Protein AF-A0A8T4L8J5-F1 (afdb_monomer_lite)

Structure (mmCIF, N/CA/C/O backbone):
data_AF-A0A8T4L8J5-F1
#
_entry.id   AF-A0A8T4L8J5-F1
#
loop_
_atom_site.group_PDB
_atom_site.id
_atom_site.type_symbol
_atom_site.label_atom_id
_atom_site.label_alt_id
_atom_site.label_comp_id
_atom_site.label_asym_id
_atom_site.label_entity_id
_atom_site.label_seq_id
_atom_site.pdbx_PDB_ins_code
_atom_site.Cartn_x
_atom_site.Cartn_y
_atom_site.Cartn_z
_atom_site.occupancy
_atom_site.B_iso_or_equiv
_atom_site.auth_seq_id
_atom_site.auth_comp_id
_atom_site.auth_asym_id
_atom_site.auth_atom_id
_atom_site.pdbx_PDB_model_num
ATOM 1 N N . MET A 1 1 ? 30.178 45.929 -39.154 1.00 52.06 1 MET A N 1
ATOM 2 C CA . MET A 1 1 ? 28.918 45.267 -38.742 1.00 52.06 1 MET A CA 1
ATOM 3 C C . MET A 1 1 ? 29.098 44.771 -37.314 1.00 52.06 1 MET A C 1
ATOM 5 O O . MET A 1 1 ? 29.915 43.890 -37.084 1.00 52.06 1 MET A O 1
ATOM 9 N N . ASN A 1 2 ? 28.457 45.465 -36.371 1.00 49.22 2 ASN A N 1
ATOM 10 C CA . ASN A 1 2 ? 28.845 45.546 -34.959 1.00 49.22 2 ASN A CA 1
ATOM 11 C C . ASN A 1 2 ? 28.794 44.206 -34.218 1.00 49.22 2 ASN A C 1
ATOM 13 O O . ASN A 1 2 ? 27.834 43.450 -34.362 1.00 49.22 2 ASN A O 1
ATOM 17 N N . LEU A 1 3 ? 29.807 43.965 -33.381 1.00 55.56 3 LEU A N 1
ATOM 18 C CA . LEU A 1 3 ? 29.935 42.801 -32.499 1.00 55.56 3 LEU A CA 1
ATOM 19 C C . LEU A 1 3 ? 28.662 42.578 -31.655 1.00 55.56 3 LEU A C 1
ATOM 21 O O . LEU A 1 3 ? 28.226 41.444 -31.494 1.00 55.56 3 LEU A O 1
ATOM 25 N N . THR A 1 4 ? 27.998 43.669 -31.255 1.00 61.84 4 THR A N 1
ATOM 26 C CA . THR A 1 4 ? 26.715 43.698 -30.531 1.00 61.84 4 THR A CA 1
ATOM 27 C C . THR A 1 4 ? 25.520 43.162 -31.322 1.00 61.84 4 THR A C 1
ATOM 29 O O . THR A 1 4 ? 24.612 42.584 -30.737 1.00 61.84 4 THR A O 1
ATOM 32 N N . LYS A 1 5 ? 25.506 43.297 -32.655 1.00 59.94 5 LYS A N 1
ATOM 33 C CA . LYS A 1 5 ? 24.441 42.717 -33.495 1.00 59.94 5 LYS A CA 1
ATOM 34 C C . LYS A 1 5 ? 24.618 41.206 -33.663 1.00 59.94 5 LYS A C 1
ATOM 36 O O . LYS A 1 5 ? 23.627 40.490 -33.742 1.00 59.94 5 LYS A O 1
ATOM 41 N N . LYS A 1 6 ? 25.866 40.718 -33.683 1.00 63.91 6 LYS A N 1
ATOM 42 C CA . LYS A 1 6 ? 26.175 39.280 -33.758 1.00 63.91 6 LYS A CA 1
ATOM 43 C C . LYS A 1 6 ? 25.863 38.557 -32.445 1.00 63.91 6 LYS A C 1
ATOM 45 O O . LYS A 1 6 ? 25.293 37.474 -32.494 1.00 63.91 6 LYS A O 1
ATOM 50 N N . THR A 1 7 ? 26.169 39.157 -31.293 1.00 69.62 7 THR A N 1
ATOM 51 C CA . THR A 1 7 ? 25.808 38.584 -29.984 1.00 69.62 7 THR A CA 1
ATOM 52 C C . THR A 1 7 ? 24.305 38.610 -29.727 1.00 69.62 7 THR A C 1
ATOM 54 O O . THR A 1 7 ? 23.781 37.630 -29.212 1.00 69.62 7 THR A O 1
ATOM 57 N N . LEU A 1 8 ? 23.592 39.660 -30.152 1.00 72.00 8 LEU A N 1
ATOM 58 C CA . LEU A 1 8 ? 22.128 39.697 -30.064 1.00 72.00 8 LEU A CA 1
ATOM 59 C C . LEU A 1 8 ? 21.479 38.616 -30.944 1.00 72.00 8 LEU A C 1
ATOM 61 O O . LEU A 1 8 ? 20.574 37.925 -30.495 1.00 72.00 8 LEU A O 1
ATOM 65 N N . PHE A 1 9 ? 21.974 38.422 -32.170 1.00 73.88 9 PHE A N 1
ATOM 66 C CA . PHE A 1 9 ? 21.474 37.372 -33.062 1.00 73.88 9 PHE A CA 1
ATOM 67 C C . PHE A 1 9 ? 21.744 35.965 -32.509 1.00 73.88 9 PHE A C 1
ATOM 69 O O . PHE A 1 9 ? 20.862 35.115 -32.560 1.00 73.88 9 PHE A O 1
ATOM 76 N N . LEU A 1 10 ? 22.923 35.727 -31.921 1.00 70.88 10 LEU A N 1
ATOM 77 C CA . LEU A 1 10 ? 23.267 34.446 -31.295 1.00 70.88 10 LEU A CA 1
ATOM 78 C C . LEU A 1 10 ? 22.429 34.168 -30.032 1.00 70.88 10 LEU A C 1
ATOM 80 O O . LEU A 1 10 ? 21.996 33.039 -29.828 1.00 70.88 10 LEU A O 1
ATOM 84 N N . ALA A 1 11 ? 22.154 35.193 -29.217 1.00 72.94 11 ALA A N 1
ATOM 85 C CA . ALA A 1 11 ? 21.298 35.082 -28.034 1.00 72.94 11 ALA A CA 1
ATOM 86 C C . ALA A 1 11 ? 19.827 34.811 -28.399 1.00 72.94 11 ALA A C 1
ATOM 88 O O . ALA A 1 11 ? 19.163 34.021 -27.736 1.00 72.94 11 ALA A O 1
ATOM 89 N N . VAL A 1 12 ? 19.335 35.414 -29.487 1.00 73.56 12 VAL A N 1
ATOM 90 C CA . VAL A 1 12 ? 17.999 35.127 -30.031 1.00 73.56 12 VAL A CA 1
ATOM 91 C C . VAL A 1 12 ? 17.946 33.722 -30.639 1.00 73.56 12 VAL A C 1
ATOM 93 O O . VAL A 1 12 ? 16.972 33.016 -30.418 1.00 73.56 12 VAL A O 1
ATOM 96 N N . LEU A 1 13 ? 18.997 33.263 -31.328 1.00 69.50 13 LEU A N 1
ATOM 97 C CA . LEU A 1 13 ? 19.072 31.899 -31.870 1.00 69.50 13 LEU A CA 1
ATOM 98 C C . LEU A 1 13 ? 19.045 30.829 -30.759 1.00 69.50 13 LEU A C 1
ATOM 100 O O . LEU A 1 13 ? 18.387 29.805 -30.913 1.00 69.50 13 LEU A O 1
ATOM 104 N N . LEU A 1 14 ? 19.706 31.084 -29.625 1.00 67.06 14 LEU A N 1
ATOM 105 C CA . LEU A 1 14 ? 19.694 30.213 -28.439 1.00 67.06 14 LEU A CA 1
ATOM 106 C C . LEU A 1 14 ? 18.313 30.110 -27.770 1.00 67.06 14 LEU A C 1
ATOM 108 O O . LEU A 1 14 ? 18.018 29.083 -27.170 1.00 67.06 14 LEU A O 1
ATOM 112 N N . LEU A 1 15 ? 17.446 31.120 -27.916 1.00 67.00 15 LEU A N 1
ATOM 113 C CA . LEU A 1 15 ? 16.052 31.070 -27.448 1.00 67.00 15 LEU A CA 1
ATOM 114 C C . LEU A 1 15 ? 15.151 30.184 -28.330 1.00 67.00 15 LEU A C 1
ATOM 116 O O . LEU A 1 15 ? 14.093 29.759 -27.871 1.00 67.00 15 LEU A O 1
ATOM 120 N N . PHE A 1 16 ? 15.564 29.884 -29.568 1.00 59.97 16 PHE A N 1
ATOM 121 C CA . PHE A 1 16 ? 14.830 29.021 -30.507 1.00 59.97 16 PHE A CA 1
ATOM 122 C C . PHE A 1 16 ? 15.314 27.568 -30.536 1.00 59.97 16 PHE A C 1
ATOM 124 O O . PHE A 1 16 ? 14.740 26.764 -31.268 1.00 59.97 16 PHE A O 1
ATOM 131 N N . PHE A 1 17 ? 16.324 27.209 -29.740 1.00 56.09 17 PHE A N 1
ATOM 132 C CA . PHE A 1 17 ? 16.634 25.814 -29.436 1.00 56.09 17 PHE A CA 1
ATOM 133 C C . PHE A 1 17 ? 16.021 25.467 -28.078 1.00 56.09 17 PHE A C 1
ATOM 135 O O . PHE A 1 17 ? 16.731 25.504 -27.070 1.00 56.09 17 PHE A O 1
ATOM 142 N N . PRO A 1 18 ? 14.717 25.127 -27.999 1.00 56.69 18 PRO A N 1
ATOM 143 C CA . PRO A 1 18 ? 14.255 24.390 -26.841 1.00 56.69 18 PRO A CA 1
ATOM 144 C C . PRO A 1 18 ? 15.121 23.132 -26.780 1.00 56.69 18 PRO A C 1
ATOM 146 O O . PRO A 1 18 ? 15.202 22.363 -27.739 1.00 56.69 18 PRO A O 1
ATOM 149 N N . ILE A 1 19 ? 15.845 22.970 -25.677 1.00 55.59 19 ILE A N 1
ATOM 150 C CA . ILE A 1 19 ? 16.519 21.721 -25.357 1.00 55.59 19 ILE A CA 1
ATOM 151 C C . ILE A 1 19 ? 15.375 20.721 -25.223 1.00 55.59 19 ILE A C 1
ATOM 153 O O . ILE A 1 19 ? 14.682 20.702 -24.208 1.00 55.59 19 ILE A O 1
ATOM 157 N N . TYR A 1 20 ? 15.087 19.985 -26.296 1.00 46.44 20 TYR A N 1
ATOM 158 C CA . TYR A 1 20 ? 14.090 18.929 -26.282 1.00 46.44 20 TYR A CA 1
ATOM 159 C C . TYR A 1 20 ? 14.596 17.872 -25.302 1.00 46.44 20 TYR A C 1
ATOM 161 O O . TYR A 1 20 ? 15.404 17.014 -25.653 1.00 46.44 20 TYR A O 1
ATOM 169 N N . ALA A 1 21 ? 14.151 17.961 -24.050 1.00 51.28 21 ALA A N 1
ATOM 170 C CA . ALA A 1 21 ? 14.146 16.830 -23.147 1.00 51.28 21 ALA A CA 1
ATOM 171 C C . ALA A 1 21 ? 13.168 15.821 -23.760 1.00 51.28 21 ALA A C 1
ATOM 173 O O . ALA A 1 21 ? 11.955 15.918 -23.574 1.00 51.28 21 ALA A O 1
ATOM 174 N N . ASN A 1 22 ? 13.686 14.929 -24.604 1.00 62.38 22 ASN A N 1
ATOM 175 C CA . ASN A 1 22 ? 12.903 13.885 -25.248 1.00 62.38 22 ASN A CA 1
ATOM 176 C C . ASN A 1 22 ? 12.517 12.849 -24.188 1.00 62.38 22 ASN A C 1
ATOM 178 O O . ASN A 1 22 ? 13.179 11.830 -24.035 1.00 62.38 22 ASN A O 1
ATOM 182 N N . SER A 1 23 ? 11.455 13.128 -23.436 1.00 81.06 23 SER A N 1
ATOM 183 C CA . SER A 1 23 ? 10.819 12.109 -22.610 1.00 81.06 23 SER A CA 1
ATOM 184 C C . SER A 1 23 ? 10.065 11.140 -23.521 1.00 81.06 23 SER A C 1
ATOM 186 O O . SER A 1 23 ? 9.246 11.555 -24.346 1.00 81.06 23 SER A O 1
ATOM 188 N N . ILE A 1 24 ? 10.361 9.849 -23.414 1.00 89.69 24 ILE A N 1
ATOM 189 C CA . ILE A 1 24 ? 9.629 8.793 -24.103 1.00 89.69 24 ILE A CA 1
ATOM 190 C C . ILE A 1 24 ? 8.366 8.456 -23.307 1.00 89.69 24 ILE A C 1
ATOM 192 O O . ILE A 1 24 ? 8.360 8.481 -22.079 1.00 89.69 24 ILE A O 1
ATOM 196 N N . SER A 1 25 ? 7.281 8.125 -24.005 1.00 90.12 25 SER A N 1
ATOM 197 C CA . SER A 1 25 ? 6.046 7.660 -23.371 1.00 90.12 25 SER A CA 1
ATOM 198 C C . SER A 1 25 ? 6.156 6.200 -22.912 1.00 90.12 25 SER A C 1
ATOM 200 O O . SER A 1 25 ? 7.008 5.452 -23.400 1.00 90.12 25 SER A O 1
ATOM 202 N N . ALA A 1 26 ? 5.227 5.760 -22.057 1.00 89.44 26 ALA A N 1
ATOM 203 C CA . ALA A 1 26 ? 5.084 4.350 -21.684 1.00 89.44 26 ALA A CA 1
ATOM 204 C C . ALA A 1 26 ? 4.966 3.430 -22.915 1.00 89.44 26 ALA A C 1
ATOM 206 O O . ALA A 1 26 ? 5.648 2.413 -22.993 1.00 89.44 26 ALA A O 1
ATOM 207 N N . ASN A 1 27 ? 4.179 3.820 -23.926 1.00 90.50 27 ASN A N 1
ATOM 208 C CA . ASN A 1 27 ? 4.020 3.041 -25.162 1.00 90.50 27 ASN A CA 1
ATOM 209 C C . ASN A 1 27 ? 5.330 2.925 -25.953 1.00 90.50 27 ASN A C 1
ATOM 211 O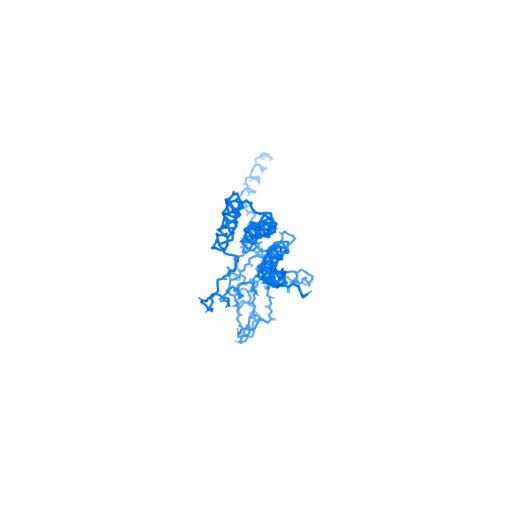 O . ASN A 1 27 ? 5.616 1.870 -26.517 1.00 90.50 27 ASN A O 1
ATOM 215 N N . ASN A 1 28 ? 6.141 3.988 -25.978 1.00 90.94 28 ASN A N 1
ATOM 216 C CA . ASN A 1 28 ? 7.455 3.956 -26.620 1.00 90.94 28 ASN A CA 1
ATOM 217 C C . ASN A 1 28 ? 8.410 3.017 -25.874 1.00 90.94 28 ASN A C 1
ATOM 219 O O . ASN A 1 28 ? 9.174 2.303 -26.517 1.00 90.94 28 ASN A O 1
ATOM 223 N N . ALA A 1 29 ? 8.366 3.014 -24.539 1.00 90.81 29 ALA A N 1
ATOM 224 C CA . ALA A 1 29 ? 9.172 2.121 -23.714 1.00 90.81 29 ALA A CA 1
ATOM 225 C C . ALA A 1 29 ? 8.753 0.652 -23.890 1.00 90.81 29 ALA A C 1
ATOM 227 O O . ALA A 1 29 ? 9.612 -0.207 -24.077 1.00 90.81 29 ALA A O 1
ATOM 228 N N . VAL A 1 30 ? 7.446 0.368 -23.906 1.00 91.25 30 VAL A N 1
ATOM 229 C CA . VAL A 1 30 ? 6.915 -0.974 -24.189 1.00 91.25 30 VAL A CA 1
ATOM 230 C C . VAL A 1 30 ? 7.344 -1.429 -25.579 1.00 91.25 30 VAL A C 1
ATOM 232 O O . VAL A 1 30 ? 7.947 -2.487 -25.698 1.00 91.25 30 VAL A O 1
ATOM 235 N N . SER A 1 31 ? 7.132 -0.609 -26.613 1.00 89.75 31 SER A N 1
ATOM 236 C CA . SER A 1 31 ? 7.515 -0.953 -27.993 1.00 89.75 31 SER A CA 1
ATOM 237 C C . SER A 1 31 ? 9.022 -1.181 -28.134 1.00 89.75 31 SER A C 1
ATOM 239 O O . SER A 1 31 ? 9.449 -2.083 -28.851 1.00 89.75 31 SER A O 1
ATOM 241 N N . PHE A 1 32 ? 9.841 -0.413 -27.409 1.00 91.62 32 PHE A N 1
ATOM 242 C CA . PHE A 1 32 ? 11.288 -0.617 -27.360 1.00 91.62 32 PHE A CA 1
ATOM 243 C C . PHE A 1 32 ? 11.662 -2.011 -26.829 1.00 91.62 32 PHE A C 1
ATOM 245 O O . PHE A 1 32 ? 12.572 -2.646 -27.366 1.00 91.62 32 PHE A O 1
ATOM 252 N N . VAL A 1 33 ? 10.950 -2.496 -25.807 1.00 90.00 33 VAL A N 1
ATOM 253 C CA . VAL A 1 33 ? 11.187 -3.813 -25.201 1.00 90.00 33 VAL A CA 1
ATOM 254 C C . VAL A 1 33 ? 10.605 -4.951 -26.047 1.00 90.00 33 VAL A C 1
ATOM 256 O O . VAL A 1 33 ? 11.280 -5.958 -26.258 1.00 90.00 33 VAL A O 1
ATOM 259 N N . THR A 1 34 ? 9.383 -4.791 -26.559 1.00 88.19 34 THR A N 1
ATOM 260 C CA . THR A 1 34 ? 8.626 -5.881 -27.193 1.00 88.19 34 THR A CA 1
ATOM 261 C C . THR A 1 34 ? 8.838 -5.986 -28.703 1.00 88.19 34 THR A C 1
ATOM 263 O O . THR A 1 34 ? 8.909 -7.093 -29.230 1.00 88.19 34 THR A O 1
ATOM 266 N N . GLN A 1 35 ? 8.969 -4.861 -29.413 1.00 85.62 35 GLN A N 1
ATOM 267 C CA . GLN A 1 35 ? 8.978 -4.824 -30.883 1.00 85.62 35 GLN A CA 1
ATOM 268 C C . GLN A 1 35 ? 10.349 -4.484 -31.470 1.00 85.62 35 GLN A C 1
ATOM 270 O O . GLN A 1 35 ? 10.754 -5.095 -32.450 1.00 85.62 35 GLN A O 1
ATOM 275 N N . GLU A 1 36 ? 11.062 -3.506 -30.905 1.00 85.81 36 GLU A N 1
ATOM 276 C CA . GLU A 1 36 ? 12.297 -2.989 -31.522 1.00 85.81 36 GLU A CA 1
ATOM 277 C C . GLU A 1 36 ? 13.514 -3.886 -31.261 1.00 85.81 36 GLU A C 1
ATOM 279 O O . GLU A 1 36 ? 14.380 -4.005 -32.125 1.00 85.81 36 GLU A O 1
ATOM 284 N N . ASN A 1 37 ? 13.586 -4.515 -30.083 1.00 81.56 37 ASN A N 1
ATOM 285 C CA . ASN A 1 37 ? 14.731 -5.338 -29.675 1.00 81.56 37 ASN A CA 1
ATOM 286 C C . ASN A 1 37 ? 14.394 -6.819 -29.453 1.00 81.56 37 ASN A C 1
ATOM 288 O O . ASN A 1 37 ? 15.309 -7.595 -29.192 1.00 81.56 37 ASN A O 1
ATOM 292 N N . HIS A 1 38 ? 13.114 -7.209 -29.549 1.00 78.38 38 HIS A N 1
ATOM 293 C CA . HIS A 1 38 ? 12.642 -8.588 -29.354 1.00 78.38 38 HIS A CA 1
ATOM 294 C C . HIS A 1 38 ? 13.212 -9.260 -28.089 1.00 78.38 38 HIS A C 1
ATOM 296 O O . HIS A 1 38 ? 13.752 -10.362 -28.149 1.00 78.38 38 HIS A O 1
ATOM 302 N N . PHE A 1 39 ? 13.125 -8.586 -26.936 1.00 84.62 39 PHE A N 1
ATOM 303 C CA . PHE A 1 39 ? 13.665 -9.133 -25.683 1.00 84.62 39 PHE A CA 1
ATOM 304 C C . PHE A 1 39 ? 12.828 -10.269 -25.079 1.00 84.62 39 PHE A C 1
ATOM 306 O O . PHE A 1 39 ? 13.294 -10.905 -24.137 1.00 84.62 39 PHE A O 1
ATOM 313 N N . LEU A 1 40 ? 11.610 -10.484 -25.579 1.00 88.50 40 LEU A N 1
ATOM 314 C CA . LEU A 1 40 ? 10.640 -11.433 -25.038 1.00 88.50 40 LEU A CA 1
ATOM 315 C C . LEU A 1 40 ? 10.730 -12.776 -25.768 1.00 88.50 40 LEU A C 1
ATOM 317 O O . LEU A 1 40 ? 10.905 -12.812 -26.990 1.00 88.50 40 LEU A O 1
ATOM 321 N N . PHE A 1 41 ? 10.561 -13.866 -25.023 1.00 88.50 41 PHE A N 1
ATOM 322 C CA . PHE A 1 41 ? 10.286 -15.185 -25.598 1.00 88.50 41 PHE A CA 1
ATOM 323 C C . PHE A 1 41 ? 8.841 -15.275 -26.134 1.00 88.50 41 PHE A C 1
ATOM 325 O O . PHE A 1 41 ? 8.006 -14.427 -25.837 1.00 88.50 41 PHE A O 1
ATOM 332 N N . GLU A 1 42 ? 8.534 -16.287 -26.959 1.00 84.69 42 GLU A N 1
ATOM 333 C CA . GLU A 1 42 ? 7.231 -16.405 -27.650 1.00 84.69 42 GLU A CA 1
ATOM 334 C C . GLU A 1 42 ? 6.019 -16.520 -26.704 1.00 84.69 42 GLU A C 1
ATOM 336 O O . GLU A 1 42 ? 4.909 -16.157 -27.089 1.00 84.69 42 GLU A O 1
ATOM 341 N N . ASP A 1 43 ? 6.216 -17.031 -25.488 1.00 89.62 43 ASP A N 1
ATOM 342 C CA . ASP A 1 43 ? 5.190 -17.192 -24.452 1.00 89.62 43 ASP A CA 1
ATOM 343 C C . ASP A 1 43 ? 5.183 -16.059 -23.410 1.00 89.62 43 ASP A C 1
ATOM 345 O O . ASP A 1 43 ? 4.412 -16.111 -22.445 1.00 89.62 43 ASP A O 1
ATOM 349 N N . GLU A 1 44 ? 6.030 -15.044 -23.598 1.00 92.25 44 GLU A N 1
ATOM 350 C CA . GLU A 1 44 ? 6.135 -13.891 -22.713 1.00 92.25 44 GLU A CA 1
ATOM 351 C C . GLU A 1 44 ? 5.346 -12.689 -23.238 1.00 92.25 44 GLU A C 1
ATOM 353 O O . GLU A 1 44 ? 5.376 -12.365 -24.424 1.00 92.25 44 GLU A O 1
ATOM 358 N N . ASP A 1 45 ? 4.684 -11.975 -22.329 1.00 91.19 45 ASP A N 1
ATOM 359 C CA . ASP A 1 45 ? 3.991 -10.723 -22.628 1.00 91.19 45 ASP A CA 1
ATOM 360 C C . ASP A 1 45 ? 4.187 -9.700 -21.501 1.00 91.19 45 ASP A C 1
ATOM 362 O O . ASP A 1 45 ? 4.561 -10.033 -20.373 1.00 91.19 45 ASP A O 1
ATOM 366 N N . TYR A 1 46 ? 3.949 -8.428 -21.799 1.00 89.94 46 TYR A N 1
ATOM 367 C CA . TYR A 1 46 ? 4.021 -7.362 -20.808 1.00 89.94 46 TYR A CA 1
ATOM 368 C C . TYR A 1 46 ? 2.693 -7.200 -20.058 1.00 89.94 46 TYR A C 1
ATOM 370 O O . TYR A 1 46 ? 1.611 -7.400 -20.605 1.00 89.94 46 TYR A O 1
ATOM 378 N N . GLN A 1 47 ? 2.759 -6.768 -18.798 1.00 87.06 47 GLN A N 1
ATOM 379 C CA . GLN A 1 47 ? 1.565 -6.453 -18.009 1.00 87.06 47 GLN A CA 1
ATOM 380 C C . GLN A 1 47 ? 1.336 -4.936 -17.917 1.00 87.06 47 GLN A C 1
ATOM 382 O O . GLN A 1 47 ? 2.249 -4.164 -17.621 1.00 87.06 47 GLN A O 1
ATOM 387 N N . LEU A 1 48 ? 0.089 -4.506 -18.137 1.00 80.06 48 LEU A N 1
ATOM 388 C CA . LEU A 1 48 ? -0.376 -3.147 -17.846 1.00 80.06 48 LEU A CA 1
ATOM 389 C C . LEU A 1 48 ? -0.955 -3.048 -16.420 1.00 80.06 48 LEU A C 1
ATOM 391 O O . LEU A 1 48 ? -1.516 -4.029 -15.929 1.00 80.06 48 LEU A O 1
ATOM 395 N N . PRO A 1 49 ? -0.903 -1.864 -15.779 1.00 74.25 49 PRO A N 1
ATOM 396 C CA . PRO A 1 49 ? -0.309 -0.619 -16.273 1.00 74.25 49 PRO A CA 1
ATOM 397 C C . PRO A 1 49 ? 1.221 -0.581 -16.115 1.00 74.25 49 PRO A C 1
ATOM 399 O O . PRO A 1 49 ? 1.768 -1.051 -15.122 1.00 74.25 49 PRO A O 1
ATOM 402 N N . VAL A 1 50 ? 1.909 0.047 -17.075 1.00 84.62 50 VAL A N 1
ATOM 403 C CA . VAL A 1 50 ? 3.329 0.412 -16.944 1.00 84.62 50 VAL A CA 1
ATOM 404 C C . VAL A 1 50 ? 3.397 1.811 -16.342 1.00 84.62 50 VAL A C 1
ATOM 406 O O . VAL A 1 50 ? 2.907 2.767 -16.944 1.00 84.62 50 VAL A O 1
ATOM 409 N N . VAL A 1 51 ? 3.988 1.926 -15.156 1.00 84.00 51 VAL A N 1
ATOM 410 C CA . VAL A 1 51 ? 4.073 3.189 -14.410 1.00 84.00 51 VAL A CA 1
ATOM 411 C C . VAL A 1 51 ? 5.517 3.683 -14.378 1.00 84.00 51 VAL A C 1
ATOM 413 O O . VAL A 1 51 ? 6.465 2.895 -14.355 1.00 84.00 51 VAL A O 1
ATOM 416 N N . GLU A 1 52 ? 5.684 5.004 -14.427 1.00 92.88 52 GLU A N 1
ATOM 417 C CA . GLU A 1 52 ? 6.988 5.651 -14.315 1.00 92.88 52 GLU A CA 1
ATOM 418 C C . GLU A 1 52 ? 7.444 5.645 -12.854 1.00 92.88 52 GLU A C 1
ATOM 420 O O . GLU A 1 52 ? 6.752 6.162 -11.982 1.00 92.88 52 GLU A O 1
ATOM 425 N N . ILE A 1 53 ? 8.624 5.088 -12.597 1.00 94.25 53 ILE A N 1
ATOM 426 C CA . ILE A 1 53 ? 9.246 5.031 -11.276 1.00 94.25 53 ILE A CA 1
ATOM 427 C C . ILE A 1 53 ? 10.383 6.044 -11.218 1.00 94.25 53 ILE A C 1
ATOM 429 O O . ILE A 1 53 ? 11.255 6.070 -12.093 1.00 94.25 53 ILE A O 1
ATOM 433 N N . THR A 1 54 ? 10.400 6.862 -10.165 1.00 92.50 54 THR A N 1
ATOM 434 C CA . THR A 1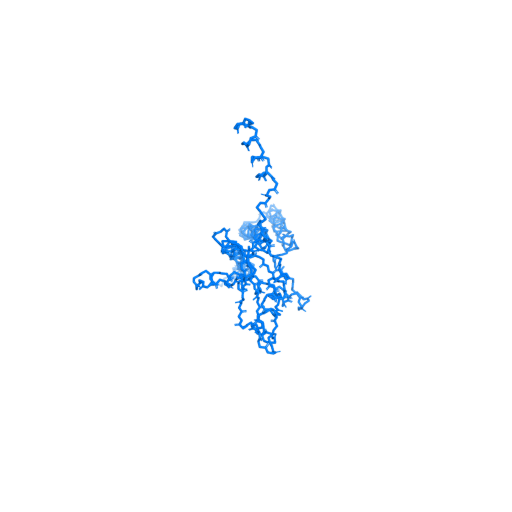 54 ? 11.493 7.812 -9.922 1.00 92.50 54 THR A CA 1
ATOM 435 C C . THR A 1 54 ? 12.504 7.219 -8.942 1.00 92.50 54 THR A C 1
ATOM 437 O O . THR A 1 54 ? 12.149 6.700 -7.889 1.00 92.50 54 THR A O 1
ATOM 440 N N . HIS A 1 55 ? 13.793 7.299 -9.266 1.00 90.31 55 HIS A N 1
ATOM 441 C CA . HIS A 1 55 ? 14.878 6.885 -8.382 1.00 90.31 55 HIS A CA 1
ATOM 442 C C . HIS A 1 55 ? 16.076 7.821 -8.550 1.00 90.31 55 HIS A C 1
ATOM 444 O O . HIS A 1 55 ? 16.546 8.031 -9.667 1.00 90.31 55 HIS A O 1
ATOM 450 N N . GLU A 1 56 ? 16.554 8.410 -7.449 1.00 87.25 56 GLU A N 1
ATOM 451 C CA . GLU A 1 56 ? 17.671 9.377 -7.448 1.00 87.25 56 GLU A CA 1
ATOM 452 C C . GLU A 1 56 ? 17.477 10.537 -8.452 1.00 87.25 56 GLU A C 1
ATOM 454 O O . GLU A 1 56 ? 18.410 10.976 -9.124 1.00 87.25 56 GLU A O 1
ATOM 459 N N . GLY A 1 57 ? 16.235 11.014 -8.597 1.00 85.56 57 GLY A N 1
ATOM 460 C CA . GLY A 1 57 ? 15.873 12.093 -9.524 1.00 85.56 57 GLY A CA 1
ATOM 461 C C . GLY A 1 57 ? 15.791 11.683 -10.999 1.00 85.56 57 GLY A C 1
ATOM 462 O O . GLY A 1 57 ? 15.478 12.522 -11.837 1.00 85.56 57 GLY A O 1
ATOM 463 N N . LYS A 1 58 ? 16.034 10.408 -11.325 1.00 90.69 58 LYS A N 1
ATOM 464 C CA . LYS A 1 58 ? 15.882 9.851 -12.675 1.00 90.69 58 LYS A CA 1
ATOM 465 C C . LYS A 1 58 ? 14.600 9.044 -12.780 1.00 90.69 58 LYS A C 1
ATOM 467 O O . LYS A 1 58 ? 14.214 8.354 -11.840 1.00 90.69 58 LYS A O 1
ATOM 472 N N . LYS A 1 59 ? 13.964 9.115 -13.943 1.00 93.19 59 LYS A N 1
ATOM 473 C CA . LYS A 1 59 ? 12.687 8.463 -14.228 1.00 93.19 59 LYS A CA 1
ATOM 474 C C . LYS A 1 59 ? 12.879 7.248 -15.125 1.00 93.19 59 LYS A C 1
ATOM 476 O O . LYS A 1 59 ? 13.695 7.282 -16.053 1.00 93.19 59 LYS A O 1
ATOM 481 N N . TYR A 1 60 ? 12.140 6.187 -14.827 1.00 94.69 60 TYR A N 1
ATOM 482 C CA . TYR A 1 60 ? 12.211 4.916 -15.533 1.00 94.69 60 TYR A CA 1
ATOM 483 C C . TYR A 1 60 ? 10.816 4.349 -15.768 1.00 94.69 60 TYR A C 1
ATOM 485 O O . TYR A 1 60 ? 10.036 4.204 -14.832 1.00 94.69 60 TYR A O 1
ATOM 493 N N . TRP A 1 61 ? 10.536 3.927 -16.993 1.00 94.69 61 TRP A N 1
ATOM 494 C CA . TRP A 1 61 ? 9.419 3.042 -17.294 1.00 94.69 61 TRP A CA 1
ATOM 495 C C . TRP A 1 61 ? 9.837 1.612 -16.971 1.00 94.69 61 TRP A C 1
ATOM 497 O O . TRP A 1 61 ? 10.717 1.058 -17.631 1.00 94.69 61 TRP A O 1
ATOM 507 N N . VAL A 1 62 ? 9.241 1.017 -15.939 1.00 94.00 62 VAL A N 1
ATOM 508 C CA . VAL A 1 62 ? 9.558 -0.358 -15.536 1.00 94.00 62 VAL A CA 1
ATOM 509 C C . VAL A 1 62 ? 8.467 -1.284 -16.046 1.00 94.00 62 VAL A C 1
ATOM 511 O O . VAL A 1 62 ? 7.329 -1.227 -15.589 1.00 94.00 62 VAL A O 1
ATOM 514 N N . ILE A 1 63 ? 8.819 -2.113 -17.024 1.00 93.50 63 ILE A N 1
ATOM 515 C CA . ILE A 1 63 ? 7.876 -2.961 -17.753 1.00 93.50 63 ILE A CA 1
ATOM 516 C C . ILE A 1 63 ? 7.933 -4.376 -17.163 1.00 93.50 63 ILE A C 1
ATOM 518 O O . ILE A 1 63 ? 8.967 -5.034 -17.314 1.00 93.50 63 ILE A O 1
ATOM 522 N N . PRO A 1 64 ? 6.880 -4.844 -16.470 1.00 93.25 64 PRO A N 1
ATOM 523 C CA . PRO A 1 64 ? 6.788 -6.223 -15.997 1.00 93.25 64 PRO A CA 1
ATOM 524 C C . PRO A 1 64 ? 6.543 -7.178 -17.164 1.00 93.25 64 PRO A C 1
ATOM 526 O O . PRO A 1 64 ? 5.676 -6.916 -17.997 1.00 93.25 64 PRO A O 1
ATOM 529 N N . ILE A 1 65 ? 7.271 -8.293 -17.183 1.00 93.56 65 ILE A N 1
ATOM 530 C CA . ILE A 1 65 ? 7.120 -9.368 -18.167 1.00 93.56 65 ILE A CA 1
ATOM 531 C C . ILE A 1 65 ? 6.607 -10.621 -17.470 1.00 93.56 65 ILE A C 1
ATOM 533 O O . ILE A 1 65 ? 7.169 -11.060 -16.460 1.00 93.56 65 ILE A O 1
ATOM 537 N N . LEU A 1 66 ? 5.541 -11.189 -18.018 1.00 93.38 66 LEU A N 1
ATOM 538 C CA . LEU A 1 66 ? 4.912 -12.415 -17.559 1.00 93.38 66 LEU A CA 1
ATOM 539 C C . LEU A 1 66 ? 5.121 -13.525 -18.591 1.00 93.38 66 LEU A C 1
ATOM 541 O O . LEU A 1 66 ? 5.021 -13.261 -19.780 1.00 93.38 66 LEU A O 1
ATOM 545 N N . SER A 1 67 ? 5.312 -14.762 -18.137 1.00 92.44 67 SER A N 1
ATOM 546 C CA . SER A 1 67 ? 5.039 -15.970 -18.927 1.00 92.44 67 SER A CA 1
ATOM 547 C C . SER A 1 67 ? 3.744 -16.567 -18.376 1.00 92.44 67 SER A C 1
ATOM 549 O O . SER A 1 67 ? 3.652 -16.941 -17.198 1.00 92.44 67 SER A O 1
ATOM 551 N N . GLY A 1 68 ? 2.682 -16.527 -19.184 1.00 88.06 68 GLY A N 1
ATOM 552 C CA . GLY A 1 68 ? 1.315 -16.752 -18.709 1.00 88.06 68 GLY A CA 1
ATOM 553 C C . GLY A 1 68 ? 0.934 -15.789 -17.573 1.00 88.06 68 GLY A C 1
ATOM 554 O O . GLY A 1 68 ? 0.828 -14.585 -17.778 1.00 88.06 68 GLY A O 1
ATOM 555 N N . ASN A 1 69 ? 0.747 -16.318 -16.357 1.00 84.69 69 ASN A N 1
ATOM 556 C CA . ASN A 1 69 ? 0.408 -15.528 -15.160 1.00 84.69 69 ASN A CA 1
ATOM 557 C C . ASN A 1 69 ? 1.594 -15.336 -14.197 1.00 84.69 69 ASN A C 1
ATOM 559 O O . ASN A 1 69 ? 1.421 -14.807 -13.096 1.00 84.69 69 ASN A O 1
ATOM 563 N N . THR A 1 70 ? 2.787 -15.805 -14.559 1.00 88.75 70 THR A N 1
ATOM 564 C CA . THR A 1 70 ? 3.961 -15.774 -13.686 1.00 88.75 70 THR A CA 1
ATOM 565 C C . THR A 1 70 ? 4.887 -14.644 -14.098 1.00 88.75 70 THR A C 1
ATOM 567 O O . THR A 1 70 ? 5.333 -14.596 -15.237 1.00 88.75 70 THR A O 1
ATOM 570 N N . LEU A 1 71 ? 5.204 -13.749 -13.159 1.00 91.12 71 LEU A N 1
ATOM 571 C CA . LEU A 1 71 ? 6.212 -12.710 -13.357 1.00 91.12 71 LEU A CA 1
ATOM 572 C C . LEU A 1 71 ? 7.590 -13.350 -13.554 1.00 91.12 71 LEU A C 1
ATOM 574 O O . LEU A 1 71 ? 8.086 -14.031 -12.657 1.00 91.12 71 LEU A O 1
ATOM 578 N N . VAL A 1 72 ? 8.202 -13.095 -14.708 1.00 92.12 72 VAL A N 1
ATOM 579 C CA . VAL A 1 72 ? 9.524 -13.623 -15.066 1.00 92.12 72 VAL A CA 1
ATOM 580 C C . VAL A 1 72 ? 10.604 -12.578 -14.817 1.00 92.12 72 VAL A C 1
ATOM 582 O O . VAL A 1 72 ? 11.634 -12.876 -14.213 1.00 92.12 72 VAL A O 1
ATOM 585 N N . THR A 1 73 ? 10.383 -11.340 -15.266 1.00 91.75 73 THR A N 1
ATOM 586 C CA . THR A 1 73 ? 11.380 -10.269 -15.154 1.00 91.75 73 THR A CA 1
ATOM 587 C C . THR A 1 73 ? 10.757 -8.876 -15.271 1.00 91.75 73 THR A C 1
ATOM 589 O O . THR A 1 73 ? 9.560 -8.720 -15.507 1.00 91.75 73 THR A O 1
ATOM 592 N N . PHE A 1 74 ? 11.595 -7.853 -15.117 1.00 92.94 74 PHE A N 1
ATOM 593 C CA . PHE A 1 74 ? 11.268 -6.459 -15.383 1.00 92.94 74 PHE A CA 1
ATOM 594 C C . PHE A 1 74 ? 12.314 -5.837 -16.311 1.00 92.94 74 PHE A C 1
ATOM 596 O O . PHE A 1 74 ? 13.517 -6.053 -16.138 1.00 92.94 74 PHE A O 1
ATOM 603 N N . PHE A 1 75 ? 11.871 -4.976 -17.226 1.00 93.44 75 PHE A N 1
ATOM 604 C CA . PHE A 1 75 ? 12.754 -4.144 -18.043 1.00 93.44 75 PHE A CA 1
ATOM 605 C C . PHE A 1 75 ? 12.643 -2.669 -17.636 1.00 93.44 75 PHE A C 1
ATOM 607 O O . PHE A 1 75 ? 11.606 -2.050 -17.876 1.00 93.44 75 PHE A O 1
ATOM 614 N N . PRO A 1 76 ? 13.689 -2.079 -17.023 1.00 94.00 76 PRO A N 1
ATOM 615 C CA . PRO A 1 76 ? 13.709 -0.668 -16.667 1.00 94.00 76 PRO A CA 1
ATOM 616 C C . PRO A 1 76 ? 14.270 0.154 -17.832 1.00 94.00 76 PRO A C 1
ATOM 618 O O . PRO A 1 76 ? 15.483 0.170 -18.062 1.00 94.00 76 PRO A O 1
ATOM 621 N N . VAL A 1 77 ? 13.398 0.855 -18.550 1.00 93.88 77 VAL A N 1
ATOM 622 C CA . VAL A 1 77 ? 13.760 1.763 -19.645 1.00 93.88 77 VAL A CA 1
ATOM 623 C C . VAL A 1 77 ? 13.830 3.186 -19.099 1.00 93.88 77 VAL A C 1
ATOM 625 O O . VAL A 1 77 ? 12.902 3.634 -18.432 1.00 93.88 77 VAL A O 1
ATOM 628 N N . LYS A 1 78 ? 14.915 3.921 -19.353 1.00 93.44 78 LYS A N 1
ATOM 629 C CA . LYS A 1 78 ? 15.020 5.330 -18.937 1.00 93.44 78 LYS A CA 1
ATOM 630 C C . LYS A 1 78 ? 13.916 6.161 -19.604 1.00 93.44 78 LYS A C 1
ATOM 632 O O . LYS A 1 78 ? 13.667 6.023 -20.795 1.00 93.44 78 LYS A O 1
ATOM 637 N N . SER A 1 79 ? 13.285 7.079 -18.880 1.00 91.94 79 SER A N 1
ATOM 638 C CA . SER A 1 79 ? 12.256 7.938 -19.482 1.00 91.94 79 SER A CA 1
ATOM 639 C C . SER A 1 79 ? 12.838 8.962 -20.456 1.00 91.94 79 SER A C 1
ATOM 641 O O . SER A 1 79 ? 12.145 9.407 -21.354 1.00 91.94 79 SER A O 1
ATOM 643 N N . GLU A 1 80 ? 14.110 9.333 -20.326 1.00 89.94 80 GLU A N 1
ATOM 644 C CA . GLU A 1 80 ? 14.754 10.346 -21.183 1.00 89.94 80 GLU A CA 1
ATOM 645 C C . GLU A 1 80 ? 15.401 9.758 -22.448 1.00 89.94 80 GLU A C 1
ATOM 647 O O . GLU A 1 80 ? 15.835 10.493 -23.334 1.00 89.94 80 GLU A O 1
ATOM 652 N N . ALA A 1 81 ? 15.524 8.430 -22.525 1.00 86.50 81 ALA A N 1
ATOM 653 C CA . ALA A 1 81 ? 16.191 7.745 -23.624 1.00 86.50 81 ALA A CA 1
ATOM 654 C C . ALA A 1 81 ? 15.712 6.297 -23.728 1.00 86.50 81 ALA A C 1
ATOM 656 O O . ALA A 1 81 ? 15.508 5.635 -22.717 1.00 86.50 81 ALA A O 1
ATOM 657 N N . LYS A 1 82 ? 15.620 5.761 -24.947 1.00 86.19 82 LYS A N 1
ATOM 658 C CA . LYS A 1 82 ? 15.342 4.336 -25.189 1.00 86.19 82 LYS A CA 1
ATOM 659 C C . LYS A 1 82 ? 16.550 3.460 -24.827 1.00 86.19 82 LYS A C 1
ATOM 661 O O . LYS A 1 82 ? 17.221 2.904 -25.689 1.00 86.19 82 LYS A O 1
ATOM 666 N N . GLU A 1 83 ? 16.860 3.388 -23.541 1.00 90.19 83 GLU A N 1
ATOM 667 C CA . GLU A 1 83 ? 18.001 2.660 -22.998 1.00 90.19 83 GLU A CA 1
ATOM 668 C C . GLU A 1 83 ? 17.606 1.926 -21.721 1.00 90.19 83 GLU A C 1
ATOM 670 O O . GLU A 1 83 ? 16.935 2.483 -20.848 1.00 90.19 83 GLU A O 1
ATOM 675 N N . LEU A 1 84 ? 18.098 0.696 -21.574 1.00 90.06 84 LEU A N 1
ATOM 676 C CA . LEU A 1 84 ? 17.967 -0.053 -20.331 1.00 90.06 84 LEU A CA 1
ATOM 677 C C . LEU A 1 84 ? 18.962 0.441 -19.279 1.00 90.06 84 LEU A C 1
ATOM 679 O O . LEU A 1 84 ? 20.088 0.850 -19.578 1.00 90.06 84 LEU A O 1
ATOM 683 N N . SER A 1 85 ? 18.573 0.351 -18.011 1.00 88.94 85 SER A N 1
ATOM 684 C CA . SER A 1 85 ? 19.534 0.498 -16.920 1.00 88.94 85 SER A CA 1
ATOM 685 C C . SER A 1 85 ? 20.414 -0.750 -16.777 1.00 88.94 85 SER A C 1
ATOM 687 O O . SER A 1 85 ? 19.925 -1.870 -16.634 1.00 88.94 85 SER A O 1
ATOM 689 N N . LEU A 1 86 ? 21.731 -0.537 -16.726 1.00 87.62 86 LEU A N 1
ATOM 690 C CA . LEU A 1 86 ? 22.738 -1.586 -16.514 1.00 87.62 86 LEU A CA 1
ATOM 691 C C . LEU A 1 86 ? 23.171 -1.727 -15.041 1.00 87.62 86 LEU A C 1
ATOM 693 O O . LEU A 1 86 ? 23.935 -2.627 -14.693 1.00 87.62 86 LEU A O 1
ATOM 697 N N . SER A 1 87 ? 22.714 -0.833 -14.159 1.00 92.75 87 SER A N 1
ATOM 698 C CA . SER A 1 87 ? 23.137 -0.810 -12.755 1.00 92.75 87 SER A CA 1
ATOM 699 C C . SER A 1 87 ? 22.338 -1.815 -11.923 1.00 92.75 87 SER A C 1
ATOM 701 O O . SER A 1 87 ? 21.142 -1.639 -11.705 1.00 92.75 87 SER A O 1
ATOM 703 N N . LYS A 1 88 ? 23.003 -2.859 -11.403 1.00 91.19 88 LYS A N 1
ATOM 704 C CA . LYS A 1 88 ? 22.353 -3.883 -10.561 1.00 91.19 88 LYS A CA 1
ATOM 705 C C . LYS A 1 88 ? 21.698 -3.312 -9.291 1.00 91.19 88 LYS A C 1
ATOM 707 O O . LYS A 1 88 ? 20.557 -3.692 -9.026 1.00 91.19 88 LYS A O 1
ATOM 712 N N . PRO A 1 89 ? 22.354 -2.440 -8.494 1.00 91.75 89 PRO A N 1
ATOM 713 C CA . PRO A 1 89 ? 21.723 -1.866 -7.303 1.00 91.75 89 PRO A CA 1
ATOM 714 C C . PRO A 1 89 ? 20.487 -1.027 -7.638 1.00 91.75 89 PRO A C 1
ATOM 716 O O . PRO A 1 89 ? 19.462 -1.170 -6.977 1.00 91.75 89 PRO A O 1
ATOM 719 N N . LEU A 1 90 ? 20.565 -0.223 -8.703 1.00 92.56 90 LEU A N 1
ATOM 720 C CA . LEU A 1 90 ? 19.452 0.605 -9.166 1.00 92.56 90 LEU A CA 1
ATOM 721 C C . LEU A 1 90 ? 18.285 -0.265 -9.644 1.00 92.56 90 LEU A C 1
ATOM 723 O O . LEU A 1 90 ? 17.155 -0.084 -9.200 1.00 92.56 90 LEU A O 1
ATOM 727 N N . ASN A 1 91 ? 18.568 -1.277 -10.468 1.00 93.25 91 ASN A N 1
ATOM 728 C CA . ASN A 1 91 ? 17.551 -2.202 -10.963 1.00 93.25 91 ASN A CA 1
ATOM 729 C C . ASN A 1 91 ? 16.866 -2.949 -9.818 1.00 93.25 91 ASN A C 1
ATOM 731 O O . ASN A 1 91 ? 15.655 -3.109 -9.846 1.00 93.25 91 ASN A O 1
ATOM 735 N N . ARG A 1 92 ? 17.600 -3.340 -8.766 1.00 93.25 92 ARG A N 1
ATOM 736 C CA . ARG A 1 92 ? 16.995 -3.963 -7.579 1.00 93.25 92 ARG A CA 1
ATOM 737 C C . ARG A 1 92 ? 15.941 -3.061 -6.932 1.00 93.25 92 ARG A C 1
ATOM 739 O O . ARG A 1 92 ? 14.891 -3.565 -6.550 1.00 93.25 92 ARG A O 1
ATOM 746 N N . GLN A 1 93 ? 16.217 -1.764 -6.797 1.00 93.38 93 GLN A N 1
ATOM 747 C CA . GLN A 1 93 ? 15.259 -0.822 -6.210 1.00 93.38 93 GLN A CA 1
ATOM 748 C C . GLN A 1 93 ? 14.056 -0.611 -7.128 1.00 93.38 93 GLN A C 1
ATOM 750 O O . GLN A 1 93 ? 12.924 -0.748 -6.678 1.00 93.38 93 GLN A O 1
ATOM 755 N N . LEU A 1 94 ? 14.295 -0.387 -8.424 1.00 94.06 94 LEU A N 1
ATOM 756 C CA . LEU A 1 94 ? 13.231 -0.249 -9.420 1.00 94.06 94 LEU A CA 1
ATOM 757 C C . LEU A 1 94 ? 12.313 -1.478 -9.460 1.00 94.06 94 LEU A C 1
ATOM 759 O O . LEU A 1 94 ? 11.095 -1.332 -9.484 1.00 94.06 94 LEU A O 1
ATOM 763 N N . PHE A 1 95 ? 12.885 -2.683 -9.423 1.00 93.88 95 PHE A N 1
ATOM 764 C CA . PHE A 1 95 ? 12.125 -3.933 -9.463 1.00 93.88 95 PHE A CA 1
ATOM 765 C C . PHE A 1 95 ? 11.334 -4.143 -8.182 1.00 93.88 95 PHE A C 1
ATOM 767 O O . PHE A 1 95 ? 10.178 -4.532 -8.255 1.00 93.88 95 PHE A O 1
ATOM 774 N N . LYS A 1 96 ? 11.919 -3.838 -7.017 1.00 93.25 96 LYS A N 1
ATOM 775 C CA . LYS A 1 96 ? 11.197 -3.906 -5.744 1.00 93.25 96 LYS A CA 1
ATOM 776 C C . LYS A 1 96 ? 9.993 -2.963 -5.754 1.00 93.25 96 LYS A C 1
ATOM 778 O O . LYS A 1 96 ? 8.901 -3.384 -5.403 1.00 93.25 96 LYS A O 1
ATOM 783 N N . THR A 1 97 ? 10.175 -1.717 -6.188 1.00 94.25 97 THR A N 1
ATOM 784 C CA . THR A 1 97 ? 9.085 -0.738 -6.270 1.00 94.25 97 THR A CA 1
ATOM 785 C C . THR A 1 97 ? 8.003 -1.172 -7.264 1.00 94.25 97 THR A C 1
ATOM 787 O O . THR A 1 97 ? 6.819 -1.135 -6.927 1.00 94.25 97 THR A O 1
ATOM 790 N N . ALA A 1 98 ? 8.390 -1.633 -8.457 1.00 93.25 98 ALA A N 1
ATOM 791 C CA . ALA A 1 98 ? 7.450 -2.125 -9.463 1.00 93.25 98 ALA A CA 1
ATOM 792 C C . ALA A 1 98 ? 6.682 -3.364 -8.983 1.00 93.25 98 ALA A C 1
ATOM 794 O O . ALA A 1 98 ? 5.469 -3.451 -9.171 1.00 93.25 98 ALA A O 1
ATOM 795 N N . ASP A 1 99 ? 7.365 -4.305 -8.329 1.00 92.62 99 ASP A N 1
ATOM 796 C CA . ASP A 1 99 ? 6.738 -5.515 -7.805 1.00 92.62 99 ASP A CA 1
ATOM 797 C C . ASP A 1 99 ? 5.793 -5.219 -6.638 1.00 92.62 99 ASP A C 1
ATOM 799 O O . ASP A 1 99 ? 4.723 -5.819 -6.576 1.00 92.62 99 ASP A O 1
ATOM 803 N N . THR A 1 100 ? 6.108 -4.251 -5.768 1.00 93.06 100 THR A N 1
ATOM 804 C CA . THR A 1 100 ? 5.170 -3.780 -4.735 1.00 93.06 100 THR A CA 1
ATOM 805 C C . THR A 1 100 ? 3.889 -3.233 -5.368 1.00 93.06 100 THR A C 1
ATOM 807 O O . THR A 1 100 ? 2.795 -3.629 -4.968 1.00 93.06 100 THR A O 1
ATOM 810 N N . LEU A 1 101 ? 4.000 -2.369 -6.384 1.00 92.06 101 LEU A N 1
ATOM 811 C CA . LEU A 1 101 ? 2.840 -1.790 -7.072 1.00 92.06 101 LEU A CA 1
ATOM 812 C C . LEU A 1 101 ? 1.993 -2.858 -7.784 1.00 92.06 101 LEU A C 1
ATOM 814 O O . LEU A 1 101 ? 0.760 -2.856 -7.694 1.00 92.06 101 LEU A O 1
ATOM 818 N N . ARG A 1 102 ? 2.657 -3.797 -8.467 1.00 90.94 102 ARG A N 1
ATOM 819 C CA . ARG A 1 102 ? 2.009 -4.931 -9.135 1.00 90.94 102 ARG A CA 1
ATOM 820 C C . ARG A 1 102 ? 1.301 -5.829 -8.124 1.00 90.94 102 ARG A C 1
ATOM 822 O O . ARG A 1 102 ? 0.132 -6.148 -8.314 1.00 90.94 102 ARG A O 1
ATOM 829 N N . SER A 1 103 ? 1.988 -6.209 -7.050 1.00 90.75 103 SER A N 1
ATOM 830 C CA . SER A 1 103 ? 1.452 -7.092 -6.011 1.00 90.75 103 SER A CA 1
ATOM 831 C C . SER A 1 103 ? 0.249 -6.470 -5.313 1.00 90.75 103 SER A C 1
ATOM 833 O O . SER A 1 103 ? -0.752 -7.152 -5.135 1.00 90.75 103 SER A O 1
ATOM 835 N N . LEU A 1 104 ? 0.296 -5.169 -5.011 1.00 91.12 104 LEU A N 1
ATOM 836 C CA . LEU A 1 104 ? -0.851 -4.434 -4.483 1.00 91.12 104 LEU A CA 1
ATOM 837 C C . LEU A 1 104 ? -2.053 -4.501 -5.437 1.00 91.12 104 LEU A C 1
ATOM 839 O O . LEU A 1 104 ? -3.161 -4.813 -5.012 1.00 91.12 104 LEU A O 1
ATOM 843 N N . SER A 1 105 ? -1.838 -4.247 -6.730 1.00 89.25 105 SER A N 1
ATOM 844 C CA . SER A 1 105 ? -2.914 -4.275 -7.731 1.00 89.25 105 SER A CA 1
ATOM 845 C C . SER A 1 105 ? -3.544 -5.667 -7.859 1.00 89.25 105 SER A C 1
ATOM 847 O O . SER A 1 105 ? -4.769 -5.795 -7.853 1.00 89.25 105 SER A O 1
ATOM 849 N N . VAL A 1 106 ? -2.708 -6.708 -7.914 1.00 88.75 106 VAL A N 1
ATOM 850 C CA . VAL A 1 106 ? -3.144 -8.113 -7.966 1.00 88.75 106 VAL A CA 1
ATOM 851 C C . VAL A 1 106 ? -3.917 -8.493 -6.706 1.00 88.75 106 VAL A C 1
ATOM 853 O O . VAL A 1 106 ? -4.953 -9.148 -6.794 1.00 88.75 106 VAL A O 1
ATOM 856 N N . GLU A 1 107 ? -3.446 -8.074 -5.534 1.00 88.81 107 GLU A N 1
ATOM 857 C CA . GLU A 1 107 ? -4.074 -8.407 -4.259 1.00 88.81 107 GLU A CA 1
ATOM 858 C C . GLU A 1 107 ? -5.431 -7.718 -4.089 1.00 88.81 107 GLU A C 1
ATOM 860 O O . GLU A 1 107 ? -6.403 -8.357 -3.682 1.00 88.81 107 GLU A O 1
ATOM 865 N N . LYS A 1 108 ? -5.537 -6.448 -4.498 1.00 88.62 108 LYS A N 1
ATOM 866 C CA . LYS A 1 108 ? -6.817 -5.731 -4.556 1.00 88.62 108 LYS A CA 1
ATOM 867 C C . LYS A 1 108 ? -7.80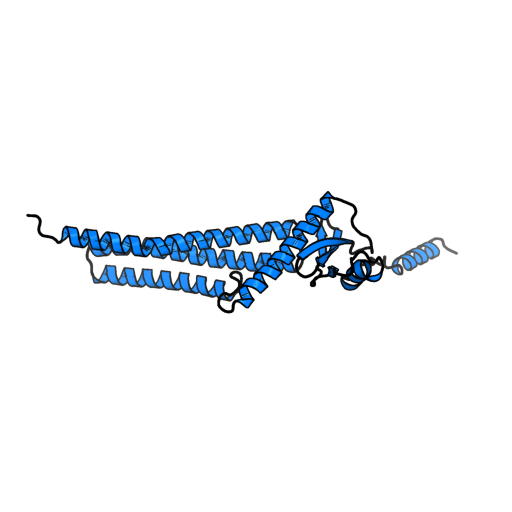6 -6.456 -5.459 1.00 88.62 108 LYS A C 1
ATOM 869 O O . LYS A 1 108 ? -8.917 -6.749 -5.032 1.00 88.62 108 LYS A O 1
ATOM 874 N N . GLU A 1 109 ? -7.390 -6.820 -6.671 1.00 87.06 109 GLU A N 1
ATOM 875 C CA . GLU A 1 109 ? -8.236 -7.573 -7.600 1.00 87.06 109 GLU A CA 1
ATOM 876 C C . GLU A 1 109 ? -8.658 -8.935 -7.018 1.00 87.06 109 GLU A C 1
ATOM 878 O O . GLU A 1 109 ? -9.818 -9.335 -7.148 1.00 87.06 109 GLU A O 1
ATOM 883 N N . ARG A 1 110 ? -7.743 -9.636 -6.335 1.00 87.31 110 ARG A N 1
ATOM 884 C CA . ARG A 1 110 ? -8.009 -10.918 -5.667 1.00 87.31 110 ARG A CA 1
ATOM 885 C C . ARG A 1 110 ? -9.070 -10.788 -4.574 1.00 87.31 110 ARG A C 1
ATOM 887 O O . ARG A 1 110 ? -9.935 -11.658 -4.474 1.00 87.31 110 ARG A O 1
ATOM 894 N N . ILE A 1 111 ? -9.008 -9.732 -3.765 1.00 86.88 111 ILE A N 1
ATOM 895 C CA . ILE A 1 111 ? -9.976 -9.460 -2.694 1.00 86.88 111 ILE A CA 1
ATOM 896 C C . ILE A 1 111 ? -11.338 -9.097 -3.299 1.00 86.88 111 ILE A C 1
ATOM 898 O O . ILE A 1 111 ? -12.332 -9.760 -3.001 1.00 86.88 111 ILE A O 1
ATOM 902 N N . SER A 1 112 ? -11.370 -8.146 -4.237 1.00 79.81 112 SER A N 1
ATOM 903 C CA . SER A 1 112 ? -12.610 -7.666 -4.864 1.00 79.81 112 SER A CA 1
ATOM 904 C C . SER A 1 112 ? -13.362 -8.749 -5.648 1.00 79.81 112 SER A C 1
ATOM 906 O O . SER A 1 112 ? -14.593 -8.756 -5.675 1.00 79.81 112 SER A O 1
ATOM 908 N N . LYS A 1 113 ? -12.656 -9.700 -6.278 1.00 79.56 113 LYS A N 1
ATOM 909 C CA . LYS A 1 113 ? -13.285 -10.796 -7.042 1.00 79.56 113 LYS A CA 1
ATOM 910 C C . LYS A 1 113 ? -14.126 -11.746 -6.186 1.00 79.56 113 LYS A C 1
ATOM 912 O O . LYS A 1 113 ? -15.037 -12.372 -6.722 1.00 79.56 113 LYS A O 1
ATOM 917 N N . ASN A 1 114 ? -13.869 -11.836 -4.881 1.00 69.06 114 ASN A N 1
ATOM 918 C CA . ASN A 1 114 ? -14.612 -12.729 -3.989 1.00 69.06 114 ASN A CA 1
ATOM 919 C C . ASN A 1 114 ? -15.953 -12.149 -3.495 1.00 69.06 114 ASN A C 1
ATOM 921 O O . ASN A 1 114 ? -16.620 -12.808 -2.703 1.00 69.06 114 ASN A O 1
ATOM 925 N N . GLN A 1 115 ? -16.361 -10.959 -3.968 1.00 61.22 115 GLN A N 1
ATOM 926 C CA . GLN A 1 115 ? -17.664 -10.281 -3.773 1.00 61.22 115 GLN A CA 1
ATOM 927 C C . GLN A 1 115 ? -18.177 -10.088 -2.331 1.00 61.22 115 GLN A C 1
ATOM 929 O O . GLN A 1 115 ? -19.196 -9.433 -2.137 1.00 61.22 115 GLN A O 1
ATOM 934 N N . GLN A 1 116 ? -17.509 -10.631 -1.317 1.00 68.31 116 GLN A N 1
ATOM 935 C CA . GLN A 1 116 ? -17.941 -10.568 0.082 1.00 68.31 116 GLN A CA 1
ATOM 936 C C . GLN A 1 116 ? -17.036 -9.698 0.955 1.00 68.31 116 GLN A C 1
ATOM 938 O O . GLN A 1 116 ? -17.379 -9.438 2.106 1.00 68.31 116 GLN A O 1
ATOM 943 N N . VAL A 1 117 ? -15.878 -9.277 0.440 1.00 76.19 117 VAL A N 1
ATOM 944 C CA . VAL A 1 117 ? -14.898 -8.491 1.191 1.00 76.19 117 VAL A CA 1
ATOM 945 C C . VAL A 1 117 ? -14.338 -7.414 0.274 1.00 76.19 117 VAL A C 1
ATOM 947 O O . VAL A 1 117 ? -13.762 -7.726 -0.768 1.00 76.19 117 VAL A O 1
ATOM 950 N N . ASP A 1 118 ? -14.518 -6.159 0.669 1.00 82.25 118 ASP A N 1
ATOM 951 C CA . ASP A 1 118 ? -13.918 -5.017 -0.008 1.00 82.25 118 ASP A CA 1
ATOM 952 C C . ASP A 1 118 ? -12.486 -4.789 0.485 1.00 82.25 118 ASP A C 1
ATOM 954 O O . ASP A 1 118 ? -12.057 -5.286 1.529 1.00 82.25 118 ASP A O 1
ATOM 958 N N . TRP A 1 119 ? -11.722 -4.024 -0.290 1.00 89.25 119 TRP A N 1
ATOM 959 C CA . TRP A 1 119 ? -10.399 -3.578 0.127 1.00 89.25 119 TRP A CA 1
ATOM 960 C C . TRP A 1 119 ? -10.509 -2.722 1.394 1.00 89.25 119 TRP A C 1
ATOM 962 O O . TRP A 1 119 ? -11.223 -1.724 1.386 1.00 89.25 119 TRP A O 1
ATOM 972 N N . LEU A 1 120 ? -9.805 -3.104 2.468 1.00 87.56 120 LEU A N 1
ATOM 973 C CA . LEU A 1 120 ? -9.890 -2.437 3.776 1.00 87.56 120 LEU A CA 1
ATOM 974 C C . LEU A 1 120 ? -9.574 -0.938 3.691 1.00 87.56 120 LEU A C 1
ATOM 976 O O . LEU A 1 120 ? -10.216 -0.124 4.348 1.00 87.56 120 LEU A O 1
ATOM 980 N N . PHE A 1 121 ? -8.599 -0.567 2.862 1.00 90.88 121 PHE A N 1
ATOM 981 C CA . PHE A 1 121 ? -8.198 0.823 2.660 1.00 90.88 121 PHE A CA 1
ATOM 982 C C . PHE A 1 121 ? -9.090 1.487 1.608 1.00 90.88 121 PHE A C 1
ATOM 984 O O . PHE A 1 121 ? -8.651 1.915 0.541 1.00 90.88 121 PHE A O 1
ATOM 991 N N . ALA A 1 122 ? -10.384 1.524 1.907 1.00 87.69 122 ALA A N 1
ATOM 992 C CA . ALA A 1 122 ? -11.406 2.195 1.124 1.00 87.69 122 ALA A CA 1
ATOM 993 C C . ALA A 1 122 ? -12.258 3.094 2.030 1.00 87.69 122 ALA A C 1
ATOM 995 O O . ALA A 1 122 ? -12.369 2.883 3.239 1.00 87.69 122 ALA A O 1
ATOM 996 N N . SER A 1 123 ? -12.857 4.131 1.444 1.00 86.81 123 SER A N 1
ATOM 997 C CA . SER A 1 123 ? -13.563 5.183 2.190 1.00 86.81 123 SER A CA 1
ATOM 998 C C . SER A 1 123 ? -14.762 4.677 2.997 1.00 86.81 123 SER A C 1
ATOM 1000 O O . SER A 1 123 ? -15.119 5.282 4.003 1.00 86.81 123 SER A O 1
ATOM 1002 N N . ASN A 1 124 ? -15.372 3.559 2.601 1.00 88.38 124 ASN A N 1
ATOM 1003 C CA . ASN A 1 124 ? -16.447 2.922 3.358 1.00 88.38 124 ASN A CA 1
ATOM 1004 C C . ASN A 1 124 ? -15.976 2.437 4.738 1.00 88.38 124 ASN A C 1
ATOM 1006 O O . ASN A 1 124 ? -16.725 2.560 5.701 1.00 88.38 124 ASN A O 1
ATOM 1010 N N . TYR A 1 125 ? -14.746 1.932 4.861 1.00 89.00 125 TYR A N 1
ATOM 1011 C CA . TYR A 1 125 ? -14.232 1.458 6.147 1.00 89.00 125 TYR A CA 1
ATOM 1012 C C . TYR A 1 125 ? -13.892 2.602 7.101 1.00 89.00 125 TYR A C 1
ATOM 1014 O O . TYR A 1 125 ? -14.105 2.454 8.299 1.00 89.00 125 TYR A O 1
ATOM 1022 N N . VAL A 1 126 ? -13.469 3.761 6.582 1.00 92.19 126 VAL A N 1
ATOM 1023 C CA . VAL A 1 126 ? -13.327 4.993 7.383 1.00 92.19 126 VAL A CA 1
ATOM 1024 C C . VAL A 1 126 ? -14.650 5.312 8.084 1.00 92.19 126 VAL A C 1
ATOM 1026 O O . VAL A 1 126 ? -14.681 5.459 9.301 1.00 92.19 126 VAL A O 1
ATOM 1029 N N . LEU A 1 127 ? -15.758 5.315 7.333 1.00 91.06 127 LEU A N 1
ATOM 1030 C CA . LEU A 1 127 ? -17.090 5.575 7.886 1.00 91.06 127 LEU A CA 1
ATOM 1031 C C . LEU A 1 127 ? -17.525 4.501 8.891 1.00 91.06 127 LEU A C 1
ATOM 1033 O O . LEU A 1 127 ? -18.053 4.839 9.943 1.00 91.06 127 LEU A O 1
ATOM 1037 N N . ILE A 1 128 ? -17.273 3.219 8.605 1.00 91.31 128 ILE A N 1
ATOM 1038 C CA . ILE A 1 128 ? -17.626 2.117 9.515 1.00 91.31 128 ILE A CA 1
ATOM 1039 C C . ILE A 1 128 ? -16.942 2.284 10.878 1.00 91.31 128 ILE A C 1
ATOM 1041 O O . ILE A 1 128 ? -17.590 2.124 11.914 1.00 91.31 128 ILE A O 1
ATOM 1045 N N . PHE A 1 129 ? -15.645 2.598 10.903 1.00 92.69 129 PHE A N 1
ATOM 1046 C CA . PHE A 1 129 ? -14.913 2.752 12.162 1.00 92.69 129 PHE A CA 1
ATOM 1047 C C . PHE A 1 129 ? -15.220 4.077 12.872 1.00 92.69 129 PHE A C 1
ATOM 1049 O O . PHE A 1 129 ? -15.235 4.111 14.107 1.00 92.69 129 PHE A O 1
ATOM 1056 N N . GLU A 1 130 ? -15.560 5.132 12.135 1.00 92.94 130 GLU A N 1
ATOM 1057 C CA . GLU A 1 130 ? -16.085 6.372 12.710 1.00 92.94 130 GLU A CA 1
ATOM 1058 C C . GLU A 1 130 ? -17.446 6.135 13.392 1.00 92.94 130 GLU A C 1
ATOM 1060 O O . GLU A 1 130 ? -17.653 6.514 14.550 1.00 92.94 130 GLU A O 1
ATOM 1065 N N . GLU A 1 131 ? -18.369 5.449 12.712 1.00 92.88 131 GLU A N 1
ATOM 1066 C CA . GLU A 1 131 ? -19.684 5.092 13.250 1.00 92.88 131 GLU A CA 1
ATOM 1067 C C . GLU A 1 131 ? -19.574 4.157 14.457 1.00 92.88 131 GLU A C 1
ATOM 1069 O O . GLU A 1 131 ? -20.275 4.362 15.449 1.00 92.88 131 GLU A O 1
ATOM 1074 N N . LEU A 1 132 ? -18.664 3.178 14.420 1.00 92.81 132 LEU A N 1
ATOM 1075 C CA . LEU A 1 132 ? -18.389 2.304 15.559 1.00 92.81 132 LEU A CA 1
ATOM 1076 C C . LEU A 1 132 ? -17.890 3.102 16.771 1.00 92.81 132 LEU A C 1
ATOM 1078 O O . LEU A 1 132 ? -18.385 2.892 17.877 1.00 92.81 132 LEU A O 1
ATOM 1082 N N . SER A 1 133 ? -16.960 4.042 16.574 1.00 93.38 133 SER A N 1
ATOM 1083 C CA . SER A 1 133 ? -16.459 4.912 17.648 1.00 93.38 133 SER A CA 1
ATOM 1084 C C . SER A 1 133 ? -17.606 5.676 18.316 1.00 93.38 133 SER A C 1
ATOM 1086 O O . SER A 1 133 ? -17.760 5.634 19.536 1.00 93.38 133 SER A O 1
ATOM 1088 N N . ARG A 1 134 ? -18.475 6.297 17.509 1.00 92.81 134 ARG A N 1
ATOM 1089 C CA . ARG A 1 134 ? -19.648 7.039 17.996 1.00 92.81 134 ARG A CA 1
ATOM 1090 C C . ARG A 1 134 ? -20.676 6.137 18.677 1.00 92.81 134 ARG A C 1
ATOM 1092 O O . ARG A 1 134 ? -21.261 6.526 19.684 1.00 92.81 134 ARG A O 1
ATOM 1099 N N . GLY A 1 135 ? -20.904 4.936 18.146 1.00 92.38 135 GLY A N 1
ATOM 1100 C CA . GLY A 1 135 ? -21.789 3.943 18.755 1.00 92.38 135 GLY A CA 1
ATOM 1101 C C . GLY A 1 135 ? -21.319 3.543 20.154 1.00 92.38 135 GLY A C 1
ATOM 1102 O O . GLY A 1 135 ? -22.114 3.520 21.088 1.00 92.38 135 GLY A O 1
ATOM 1103 N N . LEU A 1 136 ? -20.014 3.319 20.320 1.00 93.19 136 LEU A N 1
ATOM 1104 C CA . LEU A 1 136 ? -19.408 2.988 21.612 1.00 93.19 136 LEU A CA 1
ATOM 1105 C C . LEU A 1 136 ? -19.487 4.150 22.615 1.00 93.19 136 LEU A C 1
ATOM 1107 O O . LEU A 1 136 ? -19.698 3.918 23.803 1.00 93.19 136 LEU A O 1
ATOM 1111 N N . GLU A 1 137 ? -19.350 5.396 22.157 1.00 92.75 137 GLU A N 1
ATOM 1112 C CA . GLU A 1 137 ? -19.548 6.586 22.998 1.00 92.75 137 GLU A CA 1
ATOM 1113 C C . GLU A 1 137 ? -20.990 6.732 23.488 1.00 92.75 137 GLU A C 1
ATOM 1115 O O . GLU A 1 137 ? -21.216 7.053 24.657 1.00 92.75 137 GLU A O 1
ATOM 1120 N N . ASN A 1 138 ? -21.964 6.445 22.623 1.00 93.00 138 ASN A N 1
ATOM 1121 C CA . ASN A 1 138 ? -23.371 6.431 23.012 1.00 93.00 138 ASN A CA 1
ATOM 1122 C C . ASN A 1 138 ? -23.650 5.339 24.056 1.00 93.00 138 ASN A C 1
ATOM 1124 O O . ASN A 1 138 ? -24.322 5.607 25.048 1.00 93.00 138 ASN A O 1
ATOM 1128 N N . GLU A 1 139 ? -23.073 4.146 23.892 1.00 89.88 139 GLU A N 1
ATOM 1129 C CA . GLU A 1 139 ? -23.222 3.046 24.854 1.00 89.88 139 GLU A CA 1
ATOM 1130 C C . GLU A 1 139 ? -22.682 3.425 26.249 1.00 89.88 139 GLU A C 1
ATOM 1132 O O . GLU A 1 139 ? -23.297 3.119 27.270 1.00 89.88 139 GLU A O 1
ATOM 1137 N N . ILE A 1 140 ? -21.563 4.161 26.315 1.00 90.88 140 ILE A N 1
ATOM 1138 C CA . ILE A 1 140 ? -21.025 4.706 27.578 1.00 90.88 140 ILE A CA 1
ATOM 1139 C C . ILE A 1 140 ? -22.031 5.663 28.230 1.00 90.88 140 ILE A C 1
ATOM 1141 O O . ILE A 1 140 ? -22.229 5.640 29.447 1.00 90.88 140 ILE A O 1
ATOM 1145 N N . PHE A 1 141 ? -22.668 6.524 27.435 1.00 90.00 141 PHE A N 1
ATOM 1146 C CA . PHE A 1 141 ? -23.675 7.454 27.937 1.00 90.00 141 PHE A CA 1
ATOM 1147 C C . PHE A 1 141 ? -24.898 6.717 28.502 1.00 90.00 141 PHE A C 1
ATOM 1149 O O . PHE A 1 141 ? -25.340 7.028 29.611 1.00 90.00 141 PHE A O 1
ATOM 1156 N N . GLU A 1 142 ? -25.401 5.702 27.797 1.00 88.75 142 GLU A N 1
ATOM 1157 C CA . GLU A 1 142 ? -26.503 4.857 28.272 1.00 88.75 142 GLU A CA 1
ATOM 1158 C C . GLU A 1 142 ? -26.137 4.105 29.557 1.00 88.75 142 GLU A C 1
ATOM 1160 O O . GLU A 1 142 ? -26.934 4.037 30.500 1.00 88.75 142 GLU A O 1
ATOM 1165 N N . MET A 1 143 ? -24.900 3.617 29.653 1.00 87.06 143 MET A N 1
ATOM 1166 C CA . MET A 1 143 ? -24.404 2.946 30.850 1.00 87.06 143 MET A CA 1
ATOM 1167 C C . MET A 1 143 ? -24.371 3.862 32.077 1.00 87.06 143 MET A C 1
ATOM 1169 O O . MET A 1 143 ? -24.782 3.449 33.165 1.00 87.06 143 MET A O 1
ATOM 1173 N N . ASN A 1 144 ? -23.975 5.124 31.903 1.00 87.69 144 ASN A N 1
ATOM 1174 C CA . ASN A 1 144 ? -24.008 6.125 32.974 1.00 87.69 144 ASN A CA 1
ATOM 1175 C C . ASN A 1 144 ? -25.444 6.436 33.438 1.00 87.69 144 ASN A C 1
ATOM 1177 O O . ASN A 1 144 ? -25.682 6.653 34.630 1.00 87.69 144 ASN A O 1
ATOM 1181 N N . ILE A 1 145 ? -26.425 6.418 32.526 1.00 88.19 145 ILE A N 1
ATOM 1182 C CA . ILE A 1 145 ? -27.844 6.560 32.891 1.00 88.19 145 ILE A CA 1
ATOM 1183 C C . ILE A 1 145 ? -28.287 5.378 33.759 1.00 88.19 145 ILE A C 1
ATOM 1185 O O . ILE A 1 145 ? -28.914 5.589 34.803 1.00 88.19 145 ILE A O 1
ATOM 1189 N N . ILE A 1 146 ? -27.935 4.150 33.370 1.00 83.62 146 ILE A N 1
ATOM 1190 C CA . ILE A 1 146 ? -28.261 2.932 34.127 1.00 83.62 146 ILE A CA 1
ATOM 1191 C C . ILE A 1 146 ? -27.658 2.986 35.535 1.00 83.62 146 ILE A C 1
ATOM 1193 O O . ILE A 1 146 ? -28.370 2.731 36.509 1.00 83.62 146 ILE A O 1
ATOM 1197 N N . GLU A 1 147 ? -26.386 3.376 35.657 1.00 85.44 147 GLU A N 1
ATOM 1198 C CA . GLU A 1 147 ? -25.721 3.560 36.952 1.00 85.44 147 GLU A CA 1
ATOM 1199 C C . GLU A 1 147 ? -26.481 4.551 37.842 1.00 85.44 147 GLU A C 1
ATOM 1201 O O . GLU A 1 147 ? -26.837 4.222 38.977 1.00 85.44 147 GLU A O 1
ATOM 1206 N N . SER A 1 148 ? -26.799 5.734 37.304 1.00 87.12 148 SER A N 1
ATOM 1207 C CA . SER A 1 148 ? -27.510 6.783 38.046 1.00 87.12 148 SER A CA 1
ATOM 1208 C C . SER A 1 148 ? -28.925 6.373 38.476 1.00 87.12 148 SER A C 1
ATOM 1210 O O . SER A 1 148 ? -29.400 6.803 39.526 1.00 87.12 148 SER A O 1
ATOM 1212 N N . THR A 1 149 ? -29.585 5.518 37.689 1.00 86.94 149 THR A N 1
ATOM 1213 C CA . THR A 1 149 ? -30.966 5.076 37.930 1.00 86.94 149 THR A CA 1
ATOM 1214 C C . THR A 1 149 ? -31.035 3.959 38.968 1.00 86.94 149 THR A C 1
ATOM 1216 O O . THR A 1 149 ? -31.922 3.963 39.820 1.00 86.94 149 THR A O 1
ATOM 1219 N N . LEU A 1 150 ? -30.116 2.990 38.906 1.00 85.06 150 LEU A N 1
ATOM 1220 C CA . LEU A 1 150 ? -30.116 1.834 39.806 1.00 85.06 150 LEU A CA 1
ATOM 1221 C C . LEU A 1 150 ? -29.505 2.150 41.176 1.00 85.06 150 LEU A C 1
ATOM 1223 O O . LEU A 1 150 ? -29.884 1.505 42.154 1.00 85.06 150 LEU A O 1
ATOM 1227 N N . ASN A 1 151 ? -28.584 3.123 41.252 1.00 80.19 151 ASN A N 1
ATOM 1228 C CA . ASN A 1 151 ? -27.945 3.598 42.487 1.00 80.19 151 ASN A CA 1
ATOM 1229 C C . ASN A 1 151 ? -27.477 2.451 43.414 1.00 80.19 151 ASN A C 1
ATOM 1231 O O . ASN A 1 151 ? -27.721 2.445 44.622 1.00 80.19 151 ASN A O 1
ATOM 1235 N N . ASN A 1 152 ? -26.846 1.436 42.819 1.00 84.00 152 ASN A N 1
ATOM 1236 C CA . ASN A 1 152 ? -26.373 0.230 43.489 1.00 84.00 152 ASN A CA 1
ATOM 1237 C C . ASN A 1 152 ? -24.853 0.106 43.297 1.00 84.00 152 ASN A C 1
ATOM 1239 O O . ASN A 1 152 ? -24.364 0.155 42.170 1.00 84.00 152 ASN A O 1
ATOM 1243 N N . ALA A 1 153 ? -24.109 -0.083 44.390 1.00 78.38 153 ALA A N 1
ATOM 1244 C CA . ALA A 1 153 ? -22.645 -0.112 44.377 1.00 78.38 153 ALA A CA 1
ATOM 1245 C C . ALA A 1 153 ? -22.048 -1.238 43.505 1.00 78.38 153 ALA A C 1
ATOM 1247 O O . ALA A 1 153 ? -21.031 -1.026 42.838 1.00 78.38 153 ALA A O 1
ATOM 1248 N N . ASP A 1 154 ? -22.689 -2.410 43.452 1.00 76.69 154 ASP A N 1
ATOM 1249 C CA . ASP A 1 154 ? -22.232 -3.524 42.614 1.00 76.69 154 ASP A CA 1
ATOM 1250 C C . ASP A 1 154 ? -22.428 -3.204 41.129 1.00 76.69 154 ASP A C 1
ATOM 1252 O O . ASP A 1 154 ? -21.537 -3.472 40.316 1.00 76.69 154 ASP A O 1
ATOM 1256 N N . VAL A 1 155 ? -23.549 -2.558 40.790 1.00 78.00 155 VAL A N 1
ATOM 1257 C CA . VAL A 1 155 ? -23.849 -2.067 39.436 1.00 78.00 155 VAL A CA 1
ATOM 1258 C C . VAL A 1 155 ? -22.849 -0.987 39.024 1.00 78.00 155 VAL A C 1
ATOM 1260 O O . VAL A 1 155 ? -22.274 -1.091 37.943 1.00 78.00 155 VAL A O 1
ATOM 1263 N N . SER A 1 156 ? -22.551 -0.018 39.896 1.00 81.50 156 SER A N 1
ATOM 1264 C CA . SER A 1 156 ? -21.526 1.008 39.647 1.00 81.50 156 SER A CA 1
ATOM 1265 C C . SER A 1 156 ? -20.170 0.397 39.297 1.00 81.50 156 SER A C 1
ATOM 1267 O O . SER A 1 156 ? -19.501 0.830 38.359 1.00 81.50 156 SER A O 1
ATOM 1269 N N . SER A 1 157 ? -19.740 -0.645 40.015 1.00 80.88 157 SER A N 1
ATOM 1270 C CA . SER A 1 157 ? -18.448 -1.285 39.739 1.00 80.88 157 SER A CA 1
ATOM 1271 C C . SER A 1 157 ? -18.393 -1.969 38.363 1.00 80.88 157 SER A C 1
ATOM 1273 O O . SER A 1 157 ? -17.336 -1.987 37.728 1.00 80.88 157 SER A O 1
ATOM 1275 N N . GLN A 1 158 ? -19.520 -2.512 37.890 1.00 81.00 158 GLN A N 1
ATOM 1276 C CA . GLN A 1 158 ? -19.641 -3.150 36.577 1.00 81.00 158 GLN A CA 1
ATOM 1277 C C . GLN A 1 158 ? -19.704 -2.108 35.464 1.00 81.00 158 GLN A C 1
ATOM 1279 O O . GLN A 1 158 ? -18.942 -2.211 34.502 1.00 81.00 158 GLN A O 1
ATOM 1284 N N . VAL A 1 159 ? -20.525 -1.071 35.642 1.00 84.62 159 VAL A N 1
ATOM 1285 C CA . VAL A 1 159 ? -20.642 0.050 34.702 1.00 84.62 159 VAL A CA 1
ATOM 1286 C C . VAL A 1 159 ? -19.287 0.716 34.481 1.00 84.62 159 VAL A C 1
ATOM 1288 O O . VAL A 1 159 ? -18.860 0.854 33.341 1.00 84.62 159 VAL A O 1
ATOM 1291 N N . ASN A 1 160 ? -18.531 1.013 35.541 1.00 85.00 160 ASN A N 1
ATOM 1292 C CA . ASN A 1 160 ? -17.200 1.616 35.409 1.00 85.00 160 ASN A CA 1
ATOM 1293 C C . ASN A 1 160 ? -16.220 0.758 34.584 1.00 85.00 160 ASN A C 1
ATOM 1295 O O . ASN A 1 160 ? -15.423 1.285 33.800 1.00 85.00 160 ASN A O 1
ATOM 1299 N N . ARG A 1 161 ? -16.276 -0.574 34.722 1.00 83.25 161 ARG A N 1
ATOM 1300 C CA . ARG A 1 161 ? -15.441 -1.497 33.931 1.00 83.25 161 ARG A CA 1
ATOM 1301 C C . ARG A 1 161 ? -15.895 -1.564 32.476 1.00 83.25 161 ARG A C 1
ATOM 1303 O O . ARG A 1 161 ? -15.048 -1.508 31.586 1.00 83.25 161 ARG A O 1
ATOM 1310 N N . MET A 1 162 ? -17.205 -1.655 32.241 1.00 85.75 162 MET A N 1
ATOM 1311 C CA . MET A 1 162 ? -17.784 -1.645 30.896 1.00 85.75 162 MET A CA 1
ATOM 1312 C C . MET A 1 162 ? -17.438 -0.343 30.178 1.00 85.75 162 MET A C 1
ATOM 1314 O O . MET A 1 162 ? -16.868 -0.399 29.095 1.00 85.75 162 MET A O 1
ATOM 1318 N N . ASN A 1 163 ? -17.635 0.803 30.830 1.00 90.25 163 ASN A N 1
ATOM 1319 C CA . ASN A 1 163 ? -17.247 2.115 30.322 1.00 90.25 163 ASN A CA 1
ATOM 1320 C C . ASN A 1 163 ? -15.765 2.179 29.965 1.00 90.25 163 ASN A C 1
ATOM 1322 O O . ASN A 1 163 ? -15.426 2.610 28.871 1.00 90.25 163 ASN A O 1
ATOM 1326 N N . SER A 1 164 ? -14.878 1.690 30.836 1.00 89.38 164 SER A N 1
ATOM 1327 C CA . SER A 1 164 ? -13.438 1.664 30.548 1.00 89.38 164 SER A CA 1
ATOM 1328 C C . SER A 1 164 ? -13.119 0.842 29.293 1.00 89.38 164 SER A C 1
ATOM 1330 O O . SER A 1 164 ? -12.285 1.241 28.478 1.00 89.38 164 SER A O 1
ATOM 1332 N N . SER A 1 165 ? -13.790 -0.302 29.114 1.00 89.06 165 SER A N 1
ATOM 1333 C CA . SER A 1 165 ? -13.616 -1.141 27.927 1.00 89.06 165 SER A CA 1
ATOM 1334 C C . SER A 1 165 ? -14.180 -0.473 26.673 1.00 89.06 165 SER A C 1
ATOM 1336 O O . SER A 1 165 ? -13.503 -0.454 25.648 1.00 89.06 165 SER A O 1
ATOM 1338 N N . LEU A 1 166 ? -15.384 0.093 26.752 1.00 91.44 166 LEU A N 1
ATOM 1339 C CA . LEU A 1 166 ? -16.029 0.805 25.650 1.00 91.44 166 LEU A CA 1
ATOM 1340 C C . LEU A 1 166 ? -15.215 2.039 25.240 1.00 91.44 166 LEU A C 1
ATOM 1342 O O . LEU A 1 166 ? -15.005 2.253 24.052 1.00 91.44 166 LEU A O 1
ATOM 1346 N N . SER A 1 167 ? -14.662 2.795 26.196 1.00 92.75 167 SER A N 1
ATOM 1347 C CA . SER A 1 167 ? -13.781 3.938 25.917 1.00 92.75 167 SER A CA 1
ATOM 1348 C C . SER A 1 167 ? -12.512 3.496 25.198 1.00 92.75 167 SER A C 1
ATOM 1350 O O . SER A 1 167 ? -12.110 4.118 24.220 1.00 92.75 167 SER A O 1
ATOM 1352 N N . ALA A 1 168 ? -11.890 2.400 25.643 1.00 91.19 168 ALA A N 1
ATOM 1353 C CA . ALA A 1 168 ? -10.713 1.856 24.976 1.00 91.19 168 ALA A CA 1
ATOM 1354 C C . ALA A 1 168 ? -11.025 1.381 23.547 1.00 91.19 168 ALA A C 1
ATOM 1356 O O . ALA A 1 168 ? -10.211 1.594 22.651 1.00 91.19 168 ALA A O 1
ATOM 1357 N N . MET A 1 169 ? -12.188 0.759 23.323 1.00 92.44 169 MET A N 1
ATOM 1358 C CA . MET A 1 169 ? -12.637 0.381 21.979 1.00 92.44 169 MET A CA 1
ATOM 1359 C C . MET A 1 169 ? -12.926 1.605 21.110 1.00 92.44 169 MET A C 1
ATOM 1361 O O . MET A 1 169 ? -12.501 1.618 19.961 1.00 92.44 169 MET A O 1
ATOM 1365 N N . SER A 1 170 ? -13.590 2.633 21.652 1.00 93.25 170 SER A N 1
ATOM 1366 C CA . SER A 1 170 ? -13.895 3.867 20.919 1.00 93.25 170 SER A CA 1
ATOM 1367 C C . SER A 1 170 ? -12.605 4.544 20.465 1.00 93.25 170 SER A C 1
ATOM 1369 O O . SER A 1 170 ? -12.409 4.752 19.273 1.00 93.25 170 SER A O 1
ATOM 1371 N N . LEU A 1 171 ? -11.653 4.747 21.384 1.00 92.62 171 LEU A N 1
ATOM 1372 C CA . LEU A 1 171 ? -10.343 5.323 21.066 1.00 92.62 171 LEU A CA 1
ATOM 1373 C C . LEU A 1 171 ? -9.615 4.545 19.963 1.00 92.62 171 LEU A C 1
ATOM 1375 O O . LEU A 1 171 ? -9.012 5.152 19.083 1.00 92.62 171 LEU A O 1
ATOM 1379 N N . LYS A 1 172 ? -9.681 3.209 19.991 1.00 93.44 172 LYS A N 1
ATOM 1380 C CA . LYS A 1 172 ? -9.055 2.359 18.971 1.00 93.44 172 LYS A CA 1
ATOM 1381 C C . LYS A 1 172 ? -9.790 2.383 17.633 1.00 93.44 172 LYS A C 1
ATOM 1383 O O . LYS A 1 172 ? -9.144 2.391 16.593 1.00 93.44 172 LYS A O 1
ATOM 1388 N N . SER A 1 173 ? -11.115 2.479 17.644 1.00 93.44 173 SER A N 1
ATOM 1389 C CA . SER A 1 173 ? -11.917 2.672 16.434 1.00 93.44 173 SER A CA 1
ATOM 1390 C C . SER A 1 173 ? -11.640 4.032 15.778 1.00 93.44 173 SER A C 1
ATOM 1392 O O . SER A 1 173 ? -11.438 4.116 14.565 1.00 93.44 173 SER A O 1
ATOM 1394 N N . GLY A 1 174 ? -11.547 5.096 16.580 1.00 91.44 174 GLY A N 1
ATOM 1395 C CA . GLY A 1 174 ? -11.146 6.425 16.117 1.00 91.44 174 GLY A CA 1
ATOM 1396 C C . GLY A 1 174 ? -9.715 6.450 15.569 1.00 91.44 174 GLY A C 1
ATOM 1397 O O . GLY A 1 174 ? -9.489 6.976 14.482 1.00 91.44 174 GLY A O 1
ATOM 1398 N N . GLY A 1 175 ? -8.762 5.814 16.261 1.00 93.50 175 GLY A N 1
ATOM 1399 C CA . GLY A 1 175 ? -7.383 5.663 15.778 1.00 93.50 175 GLY A CA 1
ATOM 1400 C C . GLY A 1 175 ? -7.306 4.925 14.439 1.00 93.50 175 GLY A C 1
ATOM 1401 O O . GLY A 1 175 ? -6.676 5.405 13.503 1.00 93.50 175 GLY A O 1
ATOM 1402 N N . LEU A 1 176 ? -8.047 3.824 14.299 1.00 94.31 176 LEU A N 1
ATOM 1403 C CA . LEU A 1 176 ? -8.118 3.063 13.052 1.00 94.31 176 LEU A CA 1
ATOM 1404 C C . LEU A 1 176 ? -8.706 3.877 11.887 1.00 94.31 176 LEU A C 1
ATOM 1406 O O . LEU A 1 176 ? -8.261 3.735 10.751 1.00 94.31 176 LEU A O 1
ATOM 1410 N N . THR A 1 177 ? -9.664 4.767 12.161 1.00 94.69 177 THR A N 1
ATOM 1411 C CA . THR A 1 177 ? -10.212 5.703 11.160 1.00 94.69 177 THR A CA 1
ATOM 1412 C C . THR A 1 177 ? -9.113 6.606 10.593 1.00 94.69 177 THR A C 1
ATOM 1414 O O . THR A 1 177 ? -9.018 6.792 9.374 1.00 94.69 177 THR A O 1
ATOM 1417 N N . GLN A 1 178 ? -8.251 7.132 11.469 1.00 95.12 178 GLN A N 1
ATOM 1418 C CA . GLN A 1 178 ? -7.106 7.945 11.071 1.00 95.12 178 GLN A CA 1
ATOM 1419 C C . GLN A 1 178 ? -6.090 7.121 10.269 1.00 95.12 178 GLN A C 1
ATOM 1421 O O . GLN A 1 178 ? -5.778 7.503 9.142 1.00 95.12 178 GLN A O 1
ATOM 1426 N N . SER A 1 179 ? -5.659 5.963 10.777 1.00 96.62 179 SER A N 1
ATOM 1427 C CA . SER A 1 179 ? -4.655 5.130 10.101 1.00 96.62 179 SER A CA 1
ATOM 1428 C C . SER A 1 179 ? -5.131 4.614 8.739 1.00 96.62 179 SER A C 1
ATOM 1430 O O . SER A 1 179 ? -4.362 4.589 7.784 1.00 96.62 179 SER A O 1
ATOM 1432 N N . ILE A 1 180 ? -6.417 4.266 8.583 1.00 96.50 180 ILE A N 1
ATOM 1433 C CA . ILE A 1 180 ? -6.976 3.909 7.266 1.00 96.50 180 ILE A CA 1
ATOM 1434 C C . ILE A 1 180 ? -6.942 5.111 6.316 1.00 96.50 180 ILE A C 1
ATOM 1436 O O . ILE A 1 180 ? -6.626 4.952 5.138 1.00 96.50 180 ILE A O 1
ATOM 1440 N N . THR A 1 181 ? -7.245 6.315 6.803 1.00 96.62 181 THR A N 1
ATOM 1441 C CA . THR A 1 181 ? -7.195 7.536 5.985 1.00 96.62 181 THR A CA 1
ATOM 1442 C C . THR A 1 181 ? -5.769 7.835 5.513 1.00 96.62 181 THR A C 1
ATOM 1444 O O . THR A 1 181 ? -5.558 8.157 4.341 1.00 96.62 181 THR A O 1
ATOM 1447 N N . GLU A 1 182 ? -4.786 7.693 6.401 1.00 97.00 182 GLU A N 1
ATOM 1448 C CA . GLU A 1 182 ? -3.364 7.881 6.098 1.00 97.00 182 GLU A CA 1
ATOM 1449 C C . GLU A 1 182 ? -2.857 6.814 5.112 1.00 97.00 182 GLU A C 1
ATOM 1451 O O . GLU A 1 182 ? -2.225 7.157 4.107 1.00 97.00 182 GLU A O 1
ATOM 1456 N N . ALA A 1 183 ? -3.254 5.552 5.298 1.00 96.88 183 ALA A N 1
ATOM 1457 C CA . ALA A 1 183 ? -2.982 4.455 4.373 1.00 96.88 183 ALA A CA 1
ATOM 1458 C C . ALA A 1 183 ? -3.585 4.687 2.975 1.00 96.88 183 ALA A C 1
ATOM 1460 O O . ALA A 1 183 ? -2.892 4.500 1.975 1.00 96.88 183 ALA A O 1
ATOM 1461 N N . ILE A 1 184 ? -4.837 5.157 2.876 1.00 95.75 184 ILE A N 1
ATOM 1462 C CA . ILE A 1 184 ? -5.473 5.525 1.594 1.00 95.75 184 ILE A CA 1
ATOM 1463 C C . ILE A 1 184 ? -4.666 6.622 0.889 1.00 95.75 184 ILE A C 1
ATOM 1465 O O . ILE A 1 184 ? -4.412 6.542 -0.316 1.00 95.75 184 ILE A O 1
ATOM 1469 N N . ALA A 1 185 ? -4.250 7.653 1.629 1.00 96.25 185 ALA A N 1
ATOM 1470 C CA . ALA A 1 185 ? -3.468 8.753 1.077 1.00 96.25 185 ALA A CA 1
ATOM 1471 C C . ALA A 1 185 ? -2.078 8.291 0.609 1.00 96.25 185 ALA A C 1
ATOM 1473 O O . ALA A 1 185 ? -1.622 8.696 -0.464 1.00 96.25 185 ALA A O 1
ATOM 1474 N N . ALA A 1 186 ? -1.418 7.425 1.380 1.00 96.88 186 ALA A N 1
ATOM 1475 C CA . ALA A 1 186 ? -0.136 6.836 1.017 1.00 96.88 186 ALA A CA 1
ATOM 1476 C C . ALA A 1 186 ? -0.253 5.924 -0.211 1.00 96.88 186 ALA A C 1
ATOM 1478 O O . ALA A 1 186 ? 0.600 5.990 -1.097 1.00 96.8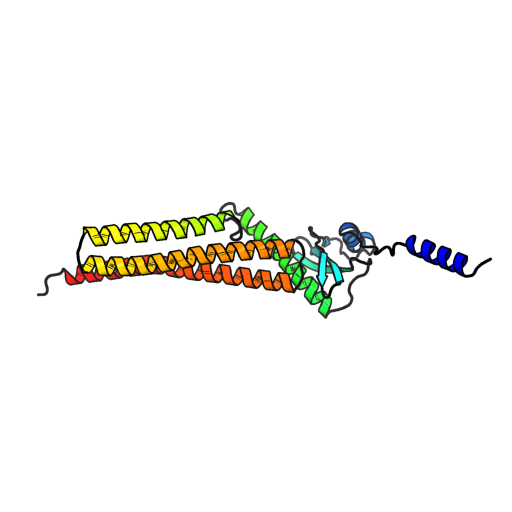8 186 ALA A O 1
ATOM 1479 N N . GLU A 1 187 ? -1.326 5.136 -0.313 1.00 95.25 187 GLU A N 1
ATOM 1480 C CA . GLU A 1 187 ? -1.601 4.280 -1.467 1.00 95.25 187 GLU A CA 1
ATOM 1481 C C . GLU A 1 187 ? -1.793 5.116 -2.736 1.00 95.25 187 GLU A C 1
ATOM 1483 O O . GLU A 1 187 ? -1.163 4.848 -3.761 1.00 95.25 187 GLU A O 1
ATOM 1488 N N . ALA A 1 188 ? -2.606 6.172 -2.661 1.00 93.81 188 ALA A N 1
ATOM 1489 C CA . ALA A 1 188 ? -2.828 7.085 -3.777 1.00 93.81 188 ALA A CA 1
ATOM 1490 C C . ALA A 1 188 ? -1.531 7.795 -4.203 1.00 93.81 188 ALA A C 1
ATOM 1492 O O . ALA A 1 188 ? -1.232 7.881 -5.398 1.00 93.81 188 ALA A O 1
ATOM 1493 N N . ALA A 1 189 ? -0.734 8.264 -3.236 1.00 93.19 189 ALA A N 1
ATOM 1494 C CA . ALA A 1 189 ? 0.561 8.880 -3.505 1.00 93.19 189 ALA A CA 1
ATOM 1495 C C . ALA A 1 189 ? 1.505 7.896 -4.211 1.00 93.19 189 ALA A C 1
ATOM 1497 O O . ALA A 1 189 ? 2.053 8.227 -5.265 1.00 93.19 189 ALA A O 1
ATOM 1498 N N . PHE A 1 190 ? 1.618 6.670 -3.692 1.00 94.56 190 PHE A N 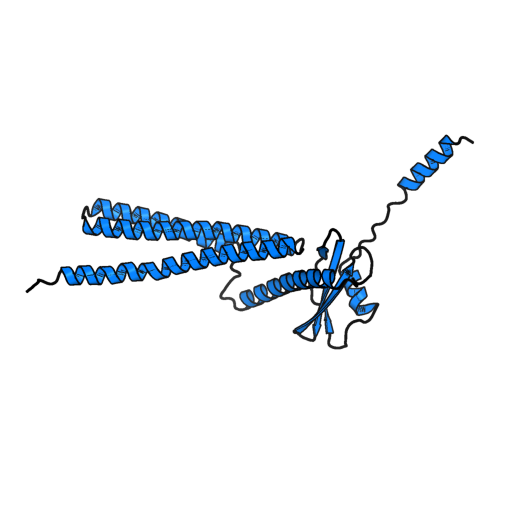1
ATOM 1499 C CA . PHE A 1 190 ? 2.452 5.621 -4.268 1.00 94.56 190 PHE A CA 1
ATOM 1500 C C . PHE A 1 190 ? 2.009 5.221 -5.679 1.00 94.56 190 PHE A C 1
ATOM 1502 O O . PHE A 1 190 ? 2.842 5.110 -6.574 1.00 94.56 190 PHE A O 1
ATOM 1509 N N . ALA A 1 191 ? 0.706 5.058 -5.912 1.00 92.00 191 ALA A N 1
ATOM 1510 C CA . ALA A 1 191 ? 0.173 4.721 -7.229 1.00 92.00 191 ALA A CA 1
ATOM 1511 C C . ALA A 1 191 ? 0.410 5.837 -8.264 1.00 92.00 191 ALA A C 1
ATOM 1513 O O . ALA A 1 191 ? 0.604 5.550 -9.445 1.00 92.00 191 ALA A O 1
ATOM 1514 N N . SER A 1 192 ? 0.399 7.104 -7.833 1.00 90.12 192 SER A N 1
ATOM 1515 C CA . SER A 1 192 ? 0.578 8.260 -8.722 1.00 90.12 192 SER A CA 1
ATOM 1516 C C . SER A 1 192 ? 2.039 8.554 -9.082 1.00 90.12 192 SER A C 1
ATOM 1518 O O . SER A 1 192 ? 2.319 8.992 -10.198 1.00 90.12 192 SER A O 1
ATOM 1520 N N . ALA A 1 193 ? 2.965 8.326 -8.149 1.00 90.75 193 ALA A N 1
ATOM 1521 C CA . ALA A 1 193 ? 4.383 8.633 -8.296 1.00 90.75 193 ALA A CA 1
ATOM 1522 C C . ALA A 1 193 ? 5.231 7.610 -7.517 1.00 90.75 193 ALA A C 1
ATOM 1524 O O . ALA A 1 193 ? 5.786 7.937 -6.466 1.00 90.75 193 ALA A O 1
ATOM 1525 N N . PRO A 1 194 ? 5.321 6.360 -8.001 1.00 92.81 194 PRO A N 1
ATOM 1526 C CA . PRO A 1 194 ? 6.007 5.302 -7.277 1.00 92.81 194 PRO A CA 1
ATOM 1527 C C . PRO A 1 194 ? 7.517 5.549 -7.211 1.00 92.81 194 PRO A C 1
ATOM 1529 O O . PRO A 1 194 ? 8.197 5.770 -8.215 1.00 92.81 194 PRO A O 1
ATOM 1532 N N . ASP A 1 195 ? 8.059 5.442 -6.005 1.00 94.00 195 ASP A N 1
ATOM 1533 C CA . ASP A 1 195 ? 9.488 5.406 -5.722 1.00 94.00 195 ASP A CA 1
ATOM 1534 C C . ASP A 1 195 ? 9.766 4.534 -4.481 1.00 94.00 195 ASP A C 1
ATOM 1536 O O . ASP A 1 195 ? 8.868 3.936 -3.885 1.00 94.00 195 ASP A O 1
ATOM 1540 N N . ALA A 1 196 ? 11.035 4.401 -4.096 1.00 89.62 196 ALA A N 1
ATOM 1541 C CA . ALA A 1 196 ? 11.408 3.582 -2.942 1.00 89.62 196 ALA A CA 1
ATOM 1542 C C . ALA A 1 196 ? 10.934 4.169 -1.596 1.00 89.62 196 ALA A C 1
ATOM 1544 O O . ALA A 1 196 ? 10.688 3.409 -0.661 1.00 89.62 196 ALA A O 1
ATOM 1545 N N . LEU A 1 197 ? 10.814 5.497 -1.489 1.00 91.62 197 LEU A N 1
ATOM 1546 C CA . LEU A 1 197 ? 10.427 6.182 -0.252 1.00 91.62 197 LEU A CA 1
ATOM 1547 C C . LEU A 1 197 ? 8.917 6.098 -0.026 1.00 91.62 197 LEU A C 1
ATOM 1549 O O . LEU A 1 197 ? 8.475 5.754 1.063 1.00 91.62 197 LEU A O 1
ATOM 1553 N N . SER A 1 198 ? 8.131 6.351 -1.065 1.00 93.94 198 SER A N 1
ATOM 1554 C CA . SER A 1 198 ? 6.679 6.185 -1.091 1.00 93.94 198 SER A CA 1
ATOM 1555 C C . SER A 1 198 ? 6.267 4.725 -0.900 1.00 93.94 198 SER A C 1
ATOM 1557 O O . SER A 1 198 ? 5.305 4.477 -0.183 1.00 93.94 198 SER A O 1
ATOM 1559 N N . ALA A 1 199 ? 7.023 3.755 -1.433 1.00 92.81 199 ALA A N 1
ATOM 1560 C CA . ALA A 1 199 ? 6.806 2.336 -1.136 1.00 92.81 199 ALA A CA 1
ATOM 1561 C C . ALA A 1 199 ? 7.035 2.002 0.348 1.00 92.81 199 ALA A C 1
ATOM 1563 O O . ALA A 1 199 ? 6.284 1.220 0.926 1.00 92.81 199 ALA A O 1
ATOM 1564 N N . ALA A 1 200 ? 8.083 2.568 0.961 1.00 93.19 200 ALA A N 1
ATOM 1565 C CA . ALA A 1 200 ? 8.353 2.388 2.386 1.00 93.19 200 ALA A CA 1
ATOM 1566 C C . ALA A 1 200 ? 7.258 3.041 3.236 1.00 93.19 200 ALA A C 1
ATOM 1568 O O . ALA A 1 200 ? 6.692 2.376 4.093 1.00 93.19 200 ALA A O 1
ATOM 1569 N N . LYS A 1 201 ? 6.882 4.285 2.911 1.00 95.69 201 LYS A N 1
ATOM 1570 C CA . LYS A 1 201 ? 5.785 4.984 3.579 1.00 95.69 201 LYS A CA 1
ATOM 1571 C C . LYS A 1 201 ? 4.483 4.193 3.491 1.00 95.69 201 LYS A C 1
ATOM 1573 O O . LYS A 1 201 ? 3.853 3.972 4.507 1.00 95.69 201 LYS A O 1
ATOM 1578 N N . LEU A 1 202 ? 4.104 3.714 2.305 1.00 96.06 202 LEU A N 1
ATOM 1579 C CA . LEU A 1 202 ? 2.911 2.882 2.140 1.00 96.06 202 LEU A CA 1
ATOM 1580 C C . LEU A 1 202 ? 2.916 1.678 3.087 1.00 96.06 202 LEU A C 1
ATOM 1582 O O . LEU A 1 202 ? 1.898 1.352 3.687 1.00 96.06 202 LEU A O 1
ATOM 1586 N N . LYS A 1 203 ? 4.070 1.019 3.207 1.00 95.19 203 LYS A N 1
ATOM 1587 C CA . LYS A 1 203 ? 4.232 -0.136 4.080 1.00 95.19 203 LYS A CA 1
ATOM 1588 C C . LYS A 1 203 ? 4.057 0.240 5.557 1.00 95.19 203 LYS A C 1
ATOM 1590 O O . LYS A 1 203 ? 3.390 -0.499 6.269 1.00 95.19 203 LYS A O 1
ATOM 1595 N N . ASP A 1 204 ? 4.648 1.346 5.997 1.00 96.88 204 ASP A N 1
ATOM 1596 C CA . ASP A 1 204 ? 4.547 1.810 7.385 1.00 96.88 204 ASP A CA 1
ATOM 1597 C C . ASP A 1 204 ? 3.089 2.166 7.738 1.00 96.88 204 ASP A C 1
ATOM 1599 O O . ASP A 1 204 ? 2.558 1.680 8.729 1.00 96.88 204 ASP A O 1
ATOM 1603 N N . GLU A 1 205 ? 2.392 2.886 6.858 1.00 97.62 205 GLU A N 1
ATOM 1604 C CA . GLU A 1 205 ? 0.990 3.288 7.069 1.00 97.62 205 GLU A CA 1
ATOM 1605 C C . GLU A 1 205 ? 0.031 2.077 7.056 1.00 97.62 205 GLU A C 1
ATOM 1607 O O . GLU A 1 205 ? -0.980 2.048 7.759 1.00 97.62 205 GLU A O 1
ATOM 1612 N N . PHE A 1 206 ? 0.345 1.038 6.270 1.00 95.56 206 PHE A N 1
ATOM 1613 C CA . PHE A 1 206 ? -0.389 -0.231 6.312 1.00 95.56 206 PHE A CA 1
ATOM 1614 C C . PHE A 1 206 ? -0.155 -0.974 7.629 1.00 95.56 206 PHE A C 1
ATOM 1616 O O . PHE A 1 206 ? -1.117 -1.472 8.213 1.00 95.56 206 PHE A O 1
ATOM 1623 N N . ASP A 1 207 ? 1.095 -1.063 8.090 1.00 96.12 207 ASP A N 1
ATOM 1624 C CA . ASP A 1 207 ? 1.436 -1.703 9.362 1.00 96.12 207 ASP A CA 1
ATOM 1625 C C . ASP A 1 207 ? 0.704 -1.026 10.532 1.00 96.12 207 ASP A C 1
ATOM 1627 O O . ASP A 1 207 ? 0.077 -1.728 11.327 1.00 96.12 207 ASP A O 1
ATOM 1631 N N . ASP A 1 208 ? 0.701 0.310 10.586 1.00 95.19 208 ASP A N 1
ATOM 1632 C CA . ASP A 1 208 ? 0.029 1.087 11.634 1.00 95.19 208 ASP A CA 1
ATOM 1633 C C . ASP A 1 208 ? -1.483 0.802 11.664 1.00 95.19 208 ASP A C 1
ATOM 1635 O O . ASP A 1 208 ? -2.063 0.506 12.715 1.00 95.19 208 ASP A O 1
ATOM 1639 N N . ALA A 1 209 ? -2.137 0.797 10.498 1.00 95.69 209 ALA A N 1
ATOM 1640 C CA . ALA A 1 209 ? -3.557 0.472 10.404 1.00 95.69 209 ALA A CA 1
ATOM 1641 C C . ALA A 1 209 ? -3.865 -0.983 10.802 1.00 95.69 209 ALA A C 1
ATOM 1643 O O . ALA A 1 209 ? -4.872 -1.250 11.464 1.00 95.69 209 ALA A O 1
ATOM 1644 N N . PHE A 1 210 ? -3.010 -1.941 10.428 1.00 94.44 210 PHE A N 1
ATOM 1645 C CA . PHE A 1 210 ? -3.178 -3.336 10.842 1.00 94.44 210 PHE A CA 1
ATOM 1646 C C . PHE A 1 210 ? -2.936 -3.534 12.342 1.00 94.44 210 PHE A C 1
ATOM 1648 O O . PHE A 1 210 ? -3.636 -4.342 12.959 1.00 94.44 210 PHE A O 1
ATOM 1655 N N . GLU A 1 211 ? -1.997 -2.804 12.945 1.00 93.94 211 GLU A N 1
ATOM 1656 C CA . GLU A 1 211 ? -1.777 -2.818 14.390 1.00 93.94 211 GLU A CA 1
ATOM 1657 C C . GLU A 1 211 ? -3.008 -2.289 15.136 1.00 93.94 211 GLU A C 1
ATOM 1659 O O . GLU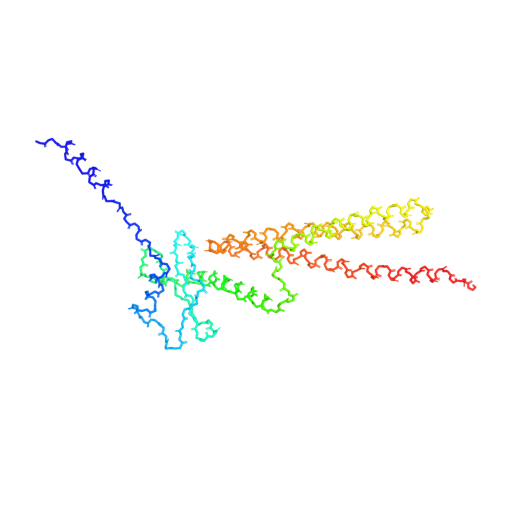 A 1 211 ? -3.488 -2.938 16.072 1.00 93.94 211 GLU A O 1
ATOM 1664 N N . GLU A 1 212 ? -3.580 -1.167 14.693 1.00 92.81 212 GLU A N 1
ATOM 1665 C CA . GLU A 1 212 ? -4.798 -0.616 15.293 1.00 92.81 212 GLU A CA 1
ATOM 1666 C C . GLU A 1 212 ? -5.993 -1.572 15.158 1.00 92.81 212 GLU A C 1
ATOM 1668 O O . GLU A 1 212 ? -6.713 -1.820 16.134 1.00 92.81 212 GLU A O 1
ATOM 1673 N N . LEU A 1 213 ? -6.157 -2.203 13.990 1.00 93.19 213 LEU A N 1
ATOM 1674 C CA . LEU A 1 213 ? -7.180 -3.226 13.769 1.00 93.19 213 LEU A CA 1
ATOM 1675 C C . LEU A 1 213 ? -6.995 -4.429 14.702 1.00 93.19 213 LEU A C 1
ATOM 1677 O O . LEU A 1 213 ? -7.958 -4.897 15.317 1.00 93.19 213 LEU A O 1
ATOM 1681 N N . TRP A 1 214 ? -5.763 -4.920 14.840 1.00 91.19 214 TRP A N 1
ATOM 1682 C CA . TRP A 1 214 ? -5.440 -6.021 15.742 1.00 91.19 214 TRP A CA 1
ATOM 1683 C C . TRP A 1 214 ? -5.752 -5.665 17.198 1.00 91.19 214 TRP A C 1
ATOM 1685 O O . TRP A 1 214 ? -6.376 -6.449 17.920 1.00 91.19 214 TRP A O 1
ATOM 1695 N N . MET A 1 215 ? -5.374 -4.462 17.631 1.00 89.44 215 MET A N 1
ATOM 1696 C CA . MET A 1 215 ? -5.635 -3.977 18.983 1.00 89.44 215 MET A CA 1
ATOM 1697 C C . MET A 1 215 ? -7.135 -3.841 19.258 1.00 89.44 215 MET A C 1
ATOM 1699 O O . MET A 1 215 ? -7.594 -4.260 20.325 1.00 89.44 215 MET A O 1
ATOM 1703 N N . LEU A 1 216 ? -7.916 -3.329 18.303 1.00 91.00 216 LEU A N 1
ATOM 1704 C CA . LEU A 1 216 ? -9.375 -3.273 18.400 1.00 91.00 216 LEU A CA 1
ATOM 1705 C C . LEU A 1 216 ? -9.984 -4.681 18.496 1.00 91.00 216 LEU A C 1
ATOM 1707 O O . LEU A 1 216 ? -10.787 -4.947 19.394 1.00 91.00 216 LEU A O 1
ATOM 1711 N N . GLN A 1 217 ? -9.556 -5.607 17.634 1.00 88.25 217 GLN A N 1
ATOM 1712 C CA . GLN A 1 217 ? -10.035 -6.990 17.636 1.00 88.25 217 GLN A CA 1
ATOM 1713 C C . GLN A 1 217 ? -9.782 -7.680 18.980 1.00 88.25 217 GLN A C 1
ATOM 1715 O O . GLN A 1 217 ? -10.680 -8.332 19.518 1.00 88.25 217 GLN A O 1
ATOM 1720 N N . GLN A 1 218 ? -8.586 -7.514 19.553 1.00 86.38 218 GLN A N 1
ATOM 1721 C CA . GLN A 1 218 ? -8.275 -8.043 20.879 1.00 86.38 218 GLN A CA 1
ATOM 1722 C C . GLN A 1 218 ? -9.284 -7.527 21.910 1.00 86.38 218 GLN A C 1
ATOM 1724 O O . GLN A 1 218 ? -9.876 -8.318 22.642 1.00 86.38 218 GLN A O 1
ATOM 1729 N N . ARG A 1 219 ? -9.562 -6.218 21.938 1.00 83.44 219 ARG A N 1
ATOM 1730 C CA . ARG A 1 219 ? -10.525 -5.636 22.889 1.00 83.44 219 ARG A CA 1
ATOM 1731 C C . ARG A 1 219 ? -11.933 -6.207 22.723 1.00 83.44 219 ARG A C 1
ATOM 1733 O O . ARG A 1 219 ? -12.546 -6.559 23.730 1.00 83.44 219 ARG A O 1
ATOM 1740 N N . ILE A 1 220 ? -12.407 -6.362 21.487 1.00 80.94 220 ILE A N 1
ATOM 1741 C CA . ILE A 1 220 ? -13.718 -6.963 21.195 1.00 80.94 220 ILE A CA 1
ATOM 1742 C C . ILE A 1 220 ? -13.801 -8.393 21.747 1.00 80.94 220 ILE A C 1
ATOM 1744 O O . ILE A 1 220 ? -14.785 -8.744 22.395 1.00 80.94 220 ILE A O 1
ATOM 1748 N N . ILE A 1 221 ? -12.761 -9.211 21.558 1.00 74.19 221 ILE A N 1
ATOM 1749 C CA . ILE A 1 221 ? -12.731 -10.604 22.038 1.00 74.19 221 ILE A CA 1
ATOM 1750 C C . ILE A 1 221 ? -12.748 -10.684 23.574 1.00 74.19 221 ILE A C 1
ATOM 1752 O O . ILE A 1 221 ? -13.382 -11.577 24.142 1.00 74.19 221 ILE A O 1
ATOM 1756 N N . TRP A 1 222 ? -12.083 -9.756 24.267 1.00 65.69 222 TRP A N 1
ATOM 1757 C CA . TRP A 1 222 ? -12.001 -9.766 25.734 1.00 65.69 222 TRP A CA 1
ATOM 1758 C C . TRP A 1 222 ? -13.287 -9.301 26.438 1.00 65.69 222 TRP A C 1
ATOM 1760 O O . TRP A 1 222 ? -13.518 -9.674 27.591 1.00 65.69 222 TRP A O 1
ATOM 1770 N N . PHE A 1 223 ? -14.154 -8.546 25.763 1.00 72.12 223 PHE A N 1
ATOM 1771 C CA . PHE A 1 223 ? -15.364 -7.967 26.359 1.00 72.12 223 PHE A CA 1
ATOM 1772 C C . PHE A 1 223 ? -16.417 -9.009 26.811 1.00 72.12 223 PHE A C 1
ATOM 1774 O O . PHE A 1 223 ? -16.853 -8.960 27.967 1.00 72.12 223 PHE A O 1
ATOM 1781 N N . PRO A 1 224 ? -16.772 -10.037 26.010 1.00 60.56 224 PRO A N 1
ATOM 1782 C CA . PRO A 1 224 ? -17.652 -11.124 26.454 1.00 60.56 224 PRO A CA 1
ATOM 1783 C C . PRO A 1 224 ? -17.067 -11.992 27.581 1.00 60.56 224 PRO A C 1
ATOM 1785 O O . PRO A 1 224 ? -17.805 -12.577 28.372 1.00 60.56 224 PRO A O 1
ATOM 1788 N N . LEU A 1 225 ? -15.740 -12.122 27.657 1.00 55.03 225 LEU A N 1
ATOM 1789 C CA . LEU A 1 225 ? -15.069 -12.910 28.698 1.00 55.03 225 LEU A CA 1
ATOM 1790 C C . LEU A 1 225 ? -15.127 -12.209 30.057 1.00 55.03 225 LEU A C 1
ATOM 1792 O O . LEU A 1 225 ? -15.384 -12.864 31.068 1.00 55.03 225 LEU A O 1
ATOM 1796 N N . GLN A 1 226 ? -14.963 -10.885 30.077 1.00 55.56 226 GLN A N 1
ATOM 1797 C CA . GLN A 1 226 ? -15.133 -10.088 31.292 1.00 55.56 226 GLN A CA 1
ATOM 1798 C C . GLN A 1 226 ? -16.570 -10.164 31.819 1.00 55.56 226 GLN A C 1
ATOM 1800 O O . GLN A 1 226 ? -16.766 -10.400 33.008 1.00 55.56 226 GLN A O 1
ATOM 1805 N N . THR A 1 227 ? -17.570 -10.075 30.940 1.00 54.34 227 THR A N 1
ATOM 1806 C CA . THR A 1 227 ? -18.984 -10.171 31.343 1.00 54.34 227 THR A CA 1
ATOM 1807 C C . THR A 1 227 ? -19.370 -11.578 31.831 1.00 54.34 227 THR A C 1
ATOM 1809 O O . THR A 1 227 ? -20.074 -11.716 32.833 1.00 54.34 227 THR A O 1
ATOM 1812 N N . ARG A 1 228 ? -18.861 -12.655 31.206 1.00 50.78 228 ARG A N 1
ATOM 1813 C CA . ARG A 1 228 ? -19.160 -14.048 31.613 1.00 50.78 228 ARG A CA 1
ATOM 1814 C C . ARG A 1 228 ? -18.497 -14.483 32.921 1.00 50.78 228 ARG A C 1
ATOM 1816 O O . ARG A 1 228 ? -19.169 -15.098 33.745 1.00 50.78 228 ARG A O 1
ATOM 1823 N N . LEU A 1 229 ? -17.217 -14.163 33.135 1.00 46.69 229 LEU A N 1
ATOM 1824 C CA . LEU A 1 229 ? -16.505 -14.502 34.382 1.00 46.69 229 LEU A CA 1
ATOM 1825 C C . LEU A 1 229 ? -17.114 -13.802 35.612 1.00 46.69 229 LEU A C 1
ATOM 1827 O O . LEU A 1 229 ? -16.974 -14.261 36.749 1.00 46.69 229 LEU A O 1
ATOM 1831 N N . GLN A 1 230 ? -17.829 -12.701 35.398 1.00 50.25 230 GLN A N 1
ATOM 1832 C CA . GLN A 1 230 ? -18.471 -11.953 36.471 1.00 50.25 230 GLN A CA 1
ATOM 1833 C C . GLN A 1 230 ? -19.859 -12.486 36.825 1.00 50.25 230 GLN A C 1
ATOM 1835 O O . GLN A 1 230 ? -20.138 -12.640 38.014 1.00 50.25 230 GLN A O 1
ATOM 1840 N N . ASN A 1 231 ? -20.672 -12.896 35.845 1.00 51.19 231 ASN A N 1
ATOM 1841 C CA . ASN A 1 231 ? -21.943 -13.574 36.129 1.00 51.19 231 ASN A CA 1
ATOM 1842 C C . ASN A 1 231 ? -21.744 -14.856 36.956 1.00 51.19 231 ASN A C 1
ATOM 1844 O O . ASN A 1 231 ? -22.536 -15.133 37.853 1.00 51.19 231 ASN A O 1
ATOM 1848 N N . SER A 1 232 ? -20.654 -15.603 36.735 1.00 48.00 232 SER A N 1
ATOM 1849 C CA . SER A 1 232 ? -20.318 -16.769 37.565 1.00 48.00 232 SER A CA 1
ATOM 1850 C C . SER A 1 232 ? -19.912 -16.412 38.999 1.00 48.00 232 SER A C 1
ATOM 1852 O O . SER A 1 232 ? -20.211 -17.172 39.915 1.00 48.00 232 SER A O 1
ATOM 1854 N N . THR A 1 233 ? -19.266 -15.262 39.219 1.00 50.16 233 THR A N 1
ATOM 1855 C CA . THR A 1 233 ? -18.833 -14.828 40.562 1.00 50.16 233 THR A CA 1
ATOM 1856 C C . THR A 1 233 ? -20.008 -14.290 41.388 1.00 50.16 233 THR A C 1
ATOM 1858 O O . THR A 1 233 ? -20.102 -14.569 42.580 1.00 50.16 233 THR A O 1
ATOM 1861 N N . ILE A 1 234 ? -20.950 -13.587 40.751 1.00 50.53 234 ILE A N 1
ATOM 1862 C CA . ILE A 1 234 ? -22.181 -13.095 41.393 1.00 50.53 234 ILE A CA 1
ATOM 1863 C C . ILE A 1 234 ? -23.105 -14.265 41.757 1.00 50.53 234 ILE A C 1
ATOM 1865 O O . ILE A 1 234 ? -23.596 -14.330 42.880 1.00 50.53 234 ILE A O 1
ATOM 1869 N N . LEU A 1 235 ? -23.276 -15.242 40.857 1.00 44.97 235 LEU A N 1
ATOM 1870 C CA . LEU A 1 235 ? -24.048 -16.459 41.144 1.00 44.97 235 LEU A CA 1
ATOM 1871 C C . LEU A 1 235 ? -23.418 -17.308 42.261 1.00 44.97 235 LEU A C 1
ATOM 1873 O O . LEU A 1 235 ? -24.145 -17.877 43.072 1.00 44.97 235 LEU A O 1
ATOM 1877 N N . ALA A 1 236 ? -22.085 -17.365 42.348 1.00 47.72 236 ALA A N 1
ATOM 1878 C CA . ALA A 1 236 ? -21.390 -18.073 43.425 1.00 47.72 236 ALA A CA 1
ATOM 1879 C C . ALA A 1 236 ? -21.516 -17.370 44.792 1.00 47.72 236 ALA A C 1
ATOM 1881 O O . ALA A 1 236 ? -21.565 -18.049 45.814 1.00 47.72 236 ALA A O 1
ATOM 1882 N N . GLY A 1 237 ? -21.608 -16.035 44.822 1.00 46.31 237 GLY A N 1
ATOM 1883 C CA . GLY A 1 237 ? -21.828 -15.254 46.048 1.00 46.31 237 GLY A CA 1
ATOM 1884 C C . GLY A 1 237 ? -23.282 -15.221 46.542 1.00 46.31 237 GLY A C 1
ATOM 1885 O O . GLY A 1 237 ? -23.525 -14.832 47.681 1.00 46.31 237 GLY A O 1
ATOM 1886 N N . MET A 1 238 ? -24.245 -15.631 45.708 1.00 40.97 238 MET A N 1
ATOM 1887 C CA . MET A 1 238 ? -25.678 -15.694 46.041 1.00 40.97 238 MET A CA 1
ATOM 1888 C C . MET A 1 238 ? -26.147 -17.075 46.525 1.00 40.97 238 MET A C 1
ATOM 1890 O O . MET A 1 238 ? -27.308 -17.229 46.907 1.00 40.97 238 MET A O 1
ATOM 1894 N N . LEU A 1 239 ? -25.273 -18.086 46.528 1.00 40.50 239 LEU A N 1
ATOM 1895 C CA . LEU A 1 239 ? -25.573 -19.365 47.166 1.00 40.50 239 LEU A CA 1
ATOM 1896 C C . LEU A 1 239 ? -25.426 -19.209 48.688 1.00 40.50 239 LEU A C 1
ATOM 1898 O O . LEU A 1 239 ? -24.388 -18.719 49.138 1.00 40.50 239 LEU A O 1
ATOM 1902 N N . PRO A 1 240 ? -26.429 -19.604 49.495 1.00 39.19 240 PRO A N 1
ATOM 1903 C CA . PRO A 1 240 ? -26.301 -19.556 50.945 1.00 39.19 240 PRO A CA 1
ATOM 1904 C C . PRO A 1 240 ? -25.106 -20.418 51.360 1.00 39.19 240 PRO A C 1
ATOM 1906 O O . PRO A 1 240 ? -25.047 -21.604 51.028 1.00 39.19 240 PRO A O 1
ATOM 1909 N N . MET A 1 241 ? -24.137 -19.806 52.047 1.00 42.00 241 MET A N 1
ATOM 1910 C CA . MET A 1 241 ? -23.057 -20.556 52.682 1.00 42.00 241 MET A CA 1
ATOM 1911 C C . MET A 1 241 ? -23.668 -21.505 53.732 1.00 42.00 241 MET A C 1
ATOM 1913 O O . MET A 1 241 ? -24.569 -21.069 54.455 1.00 42.00 241 MET A O 1
ATOM 1917 N N . PRO A 1 242 ? -23.240 -22.780 53.784 1.00 48.22 242 PRO A N 1
ATOM 1918 C CA . PRO A 1 242 ? -23.694 -23.734 54.794 1.00 48.22 242 PRO A CA 1
ATOM 1919 C C . PRO A 1 242 ? -23.282 -23.334 56.216 1.00 48.22 242 PRO A C 1
ATOM 1921 O O . PRO A 1 242 ? -22.220 -22.687 56.374 1.00 48.22 242 PRO A O 1
#

Radius of gyration: 30.23 Å; chains: 1; bounding box: 61×69×94 Å

Sequence (242 aa):
MNLTKKTLFLAVLLLFFPIYANSISANNAVSFVTQENHFLFEDEDYQLPVVEITHEGKKYWVIPILSGNTLVTFFPVKSEAKELSLSKPLNRQLFKTADTLRSLSVEKERISKNQQVDWLFASNYVLIFEELSRGLENEIFEMNIIESTLNNADVSSQVNRMNSSLSAMSLKSGGLTQSITEAIAAEAAFASAPDALSAAKLKDEFDDAFEELWMLQQRIIWFPLQTRLQNSTILAGMLPMP

Secondary structure (DSSP, 8-state):
--HHHHHHHHHHHHHT------PPPHHHHHHIIIIIS--S-TTEEEPSPP-EEEETTEEEEEEEEEETTEEEEEEEEETTSS-B---HHHHHHHHHHHHHHHHHHHHHHHHHHTSS---SSSHHHHHHHHHHHHHHHHHHHHHHHHHHHH--HHHHHHHHHHHHHHHHHHHHHHHHHHHHHHHHHHHHHHHHS--HHHHHHHHHHHHHHHHHHHHHHHHHHHHHHHHHHHHHHHHHHTSPP-

Foldseek 3Di:
DDPVVVVVVVVVVVVVPPVPLQFDDLVRLQCLCCPVPNVDDPQKDWDDDFDWADDPNWIWRWTFIDRPNHTDDIFTATRSDRDTDPDPVVRVFVVVLVVLLVVVVVVQVVQVVVVPGHDCLDPVVLVVLLVLLVVLVVVLVVLVVVCVVVVDPVSVVVSVVSNVLSNQLSVLSNQLSVLSPQLNVLSVVCNRHNGNVSSVSNVVSVVSNVVSVVSNVVSVVCNVVVVVVVVVVVVVVPPDDD

pLDDT: mean 83.76, std 14.28, range [39.19, 97.62]

Organism: NCBI:txid3101447